Protein AF-A0A9Y6J8B6-F1 (afdb_monomer_lite)

pLDDT: mean 70.25, std 20.92, range [32.38, 97.44]

Structure (mmCIF, N/CA/C/O backbone):
data_AF-A0A9Y6J8B6-F1
#
_entry.id   AF-A0A9Y6J8B6-F1
#
loop_
_atom_site.group_PDB
_atom_site.id
_atom_site.type_symbol
_atom_site.label_atom_id
_atom_site.label_alt_id
_atom_site.label_comp_id
_atom_site.label_asym_id
_atom_site.label_entity_id
_atom_site.label_seq_id
_atom_site.pdbx_PDB_ins_code
_atom_site.Cartn_x
_atom_site.Cartn_y
_atom_site.Cartn_z
_atom_site.occupancy
_atom_site.B_iso_or_equiv
_atom_site.auth_seq_id
_atom_site.auth_comp_id
_atom_site.auth_asym_id
_atom_site.auth_atom_id
_atom_site.pdbx_PDB_model_num
ATOM 1 N N . MET A 1 1 ? 24.140 11.674 -39.455 1.00 51.28 1 MET A N 1
ATOM 2 C CA . MET A 1 1 ? 23.309 12.150 -38.321 1.00 51.28 1 MET A CA 1
ATOM 3 C C . MET A 1 1 ? 22.636 11.010 -37.555 1.00 51.28 1 MET A C 1
ATOM 5 O O . MET A 1 1 ? 22.891 10.907 -36.369 1.00 51.28 1 MET A O 1
ATOM 9 N N . LYS A 1 2 ? 21.883 10.095 -38.191 1.00 48.62 2 LYS A N 1
ATOM 10 C CA . LYS A 1 2 ? 21.239 8.950 -37.499 1.00 48.62 2 LYS A CA 1
ATOM 11 C C . LYS A 1 2 ?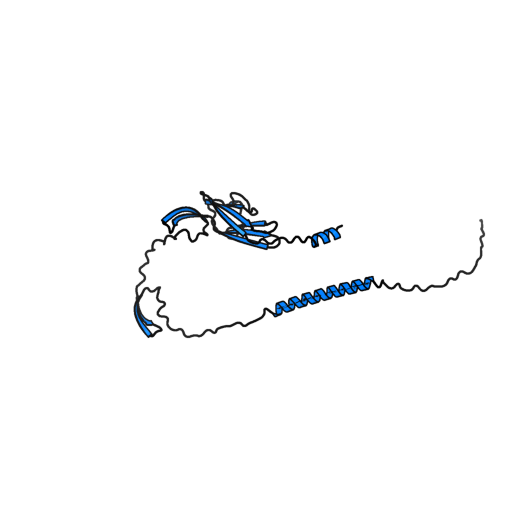 22.210 8.002 -36.771 1.00 48.62 2 LYS A C 1
ATOM 13 O O . LYS A 1 2 ? 21.938 7.614 -35.646 1.00 48.62 2 LYS A O 1
ATOM 18 N N . ALA A 1 3 ? 23.363 7.693 -37.370 1.00 50.72 3 ALA A N 1
ATOM 19 C CA . ALA A 1 3 ? 24.389 6.859 -36.730 1.00 50.72 3 ALA A CA 1
ATOM 20 C C . ALA A 1 3 ? 25.106 7.568 -35.565 1.00 50.72 3 ALA A C 1
ATOM 22 O O . ALA A 1 3 ? 25.470 6.920 -34.596 1.00 50.72 3 ALA A O 1
ATOM 23 N N . VAL A 1 4 ? 25.260 8.896 -35.636 1.00 53.53 4 VAL A N 1
ATOM 24 C CA . VAL A 1 4 ? 25.868 9.714 -34.568 1.00 53.53 4 VAL A CA 1
ATOM 25 C C . VAL A 1 4 ? 24.897 9.873 -33.398 1.00 53.53 4 VAL A C 1
ATOM 27 O O . VAL A 1 4 ? 25.318 9.791 -32.255 1.00 53.53 4 VAL A O 1
ATOM 30 N N . LEU A 1 5 ? 23.595 10.011 -33.679 1.00 54.88 5 LEU A N 1
ATOM 31 C CA . LEU A 1 5 ? 22.535 9.994 -32.670 1.00 54.88 5 LEU A CA 1
ATOM 32 C C . LEU A 1 5 ? 22.413 8.606 -32.016 1.00 54.88 5 LEU A C 1
ATOM 34 O O . LEU A 1 5 ? 22.306 8.518 -30.803 1.00 54.88 5 LEU A O 1
ATOM 38 N N . GLY A 1 6 ? 22.519 7.527 -32.801 1.00 53.88 6 GLY A N 1
ATOM 39 C CA . GLY A 1 6 ? 22.561 6.152 -32.290 1.00 53.88 6 GLY A CA 1
ATOM 40 C C . GLY A 1 6 ? 23.794 5.862 -31.426 1.00 53.88 6 GLY A C 1
ATOM 41 O O . GLY A 1 6 ? 23.657 5.260 -30.367 1.00 53.88 6 GLY A O 1
ATOM 42 N N . LEU A 1 7 ? 24.982 6.344 -31.817 1.00 52.88 7 LEU A N 1
ATOM 43 C CA . LEU A 1 7 ? 26.195 6.246 -30.994 1.00 52.88 7 LEU A CA 1
ATOM 44 C C . LEU A 1 7 ? 26.105 7.113 -29.730 1.00 52.88 7 LEU A C 1
ATOM 46 O O . LEU A 1 7 ? 26.557 6.680 -28.679 1.00 52.88 7 LEU A O 1
ATOM 50 N N . MET A 1 8 ? 25.502 8.305 -29.812 1.00 54.16 8 MET A N 1
ATOM 51 C CA . MET A 1 8 ? 25.259 9.165 -28.647 1.00 54.16 8 MET A CA 1
ATOM 52 C C . MET A 1 8 ? 24.278 8.531 -27.660 1.00 54.16 8 MET A C 1
ATOM 54 O O . MET A 1 8 ? 24.513 8.615 -26.468 1.00 54.16 8 MET A O 1
ATOM 58 N N . VAL A 1 9 ? 23.231 7.838 -28.117 1.00 57.69 9 VAL A N 1
ATOM 59 C CA . VAL A 1 9 ? 22.300 7.112 -27.228 1.00 57.69 9 VAL A CA 1
ATOM 60 C C . VAL A 1 9 ? 22.973 5.909 -26.551 1.00 57.69 9 VAL A C 1
ATOM 62 O O . VAL A 1 9 ? 22.670 5.606 -25.403 1.00 57.69 9 VAL A O 1
ATOM 65 N N . ILE A 1 10 ? 23.918 5.245 -27.226 1.00 56.75 10 ILE A N 1
ATOM 66 C CA . ILE A 1 10 ? 24.695 4.131 -26.652 1.00 56.75 10 ILE A CA 1
ATOM 67 C C . ILE A 1 10 ? 25.788 4.638 -25.688 1.00 56.75 10 ILE A C 1
ATOM 69 O O . ILE A 1 10 ? 26.091 3.965 -24.707 1.00 56.75 10 ILE A O 1
ATOM 73 N N . LEU A 1 11 ? 26.358 5.825 -25.931 1.00 56.62 11 LEU A N 1
ATOM 74 C CA . LEU A 1 11 ? 27.328 6.479 -25.038 1.00 56.62 11 LEU A CA 1
ATOM 75 C C . LEU A 1 11 ? 26.662 7.178 -23.839 1.00 56.62 11 LEU A C 1
ATOM 77 O O . LEU A 1 11 ? 27.265 7.260 -22.774 1.00 56.62 11 LEU A O 1
ATOM 81 N N . LEU A 1 12 ? 25.418 7.640 -23.989 1.00 57.88 12 LEU A N 1
ATOM 82 C CA . LEU A 1 12 ? 24.576 8.230 -22.941 1.00 57.88 12 LEU A CA 1
ATOM 83 C C . LEU A 1 12 ? 23.609 7.189 -22.370 1.00 57.88 12 LEU A C 1
ATOM 85 O O . LEU A 1 12 ? 22.416 7.468 -22.261 1.00 57.88 12 LEU A O 1
ATOM 89 N N . GLY A 1 13 ? 24.097 5.980 -22.073 1.00 57.66 13 GLY A N 1
ATOM 90 C CA . GLY A 1 13 ? 23.273 4.894 -21.549 1.00 57.66 13 GLY A CA 1
ATOM 91 C C . GLY A 1 13 ? 22.326 5.408 -20.467 1.00 57.66 13 GLY A C 1
ATOM 92 O O . GLY A 1 13 ? 22.764 5.764 -19.376 1.00 57.66 13 GLY A O 1
ATOM 93 N N . VAL A 1 14 ? 21.030 5.482 -20.784 1.00 61.22 14 VAL A N 1
ATOM 94 C CA . VAL A 1 14 ? 19.998 5.854 -19.815 1.00 61.22 14 VAL A CA 1
ATOM 95 C C . VAL A 1 14 ? 19.802 4.631 -18.927 1.00 61.22 14 VAL A C 1
ATOM 97 O O . VAL A 1 14 ? 18.887 3.828 -19.128 1.00 61.22 14 VAL A O 1
ATOM 100 N N . SER A 1 15 ? 20.741 4.429 -18.003 1.00 64.69 15 SER A N 1
ATOM 101 C CA . SER A 1 15 ? 20.628 3.448 -16.937 1.00 64.69 15 SER A CA 1
ATOM 102 C C . SER A 1 15 ? 19.506 3.927 -16.033 1.00 64.69 15 SER A C 1
ATOM 104 O O . SER A 1 15 ? 19.732 4.749 -15.150 1.00 64.69 15 SER A O 1
ATOM 106 N N . HIS A 1 16 ? 18.288 3.467 -16.307 1.00 72.19 16 HIS A N 1
ATOM 107 C CA . HIS A 1 16 ? 17.174 3.731 -15.415 1.00 72.19 16 HIS A CA 1
ATOM 108 C C . HIS A 1 16 ? 17.518 3.124 -14.057 1.00 72.19 16 HIS A C 1
ATOM 110 O O . HIS A 1 16 ? 17.823 1.930 -13.970 1.00 72.19 16 HIS A O 1
ATOM 116 N N . ALA A 1 17 ? 17.507 3.940 -13.009 1.00 81.62 17 ALA A N 1
ATOM 117 C CA . ALA A 1 17 ? 17.713 3.440 -11.663 1.00 81.62 17 ALA A CA 1
ATOM 118 C C . ALA A 1 17 ? 16.540 2.511 -11.287 1.00 81.62 17 ALA A C 1
ATOM 120 O O . ALA A 1 17 ? 15.376 2.854 -11.551 1.00 81.62 17 ALA A O 1
ATOM 121 N N . PRO A 1 18 ? 16.810 1.331 -10.696 1.00 86.56 18 PRO A N 1
ATOM 122 C CA . PRO A 1 18 ? 15.753 0.488 -10.159 1.00 86.56 18 PRO A CA 1
ATOM 123 C C . PRO A 1 18 ? 15.037 1.214 -9.015 1.00 86.56 18 PRO A C 1
ATOM 125 O O . PRO A 1 18 ? 15.639 1.991 -8.275 1.00 86.56 18 PRO A O 1
ATOM 128 N N . VAL A 1 19 ? 13.751 0.919 -8.853 1.00 88.00 19 VAL A N 1
ATOM 129 C CA . VAL A 1 19 ? 13.005 1.208 -7.625 1.00 88.00 19 VAL A CA 1
ATOM 130 C C . VAL A 1 19 ? 13.659 0.408 -6.499 1.00 88.00 19 VAL A C 1
ATOM 132 O O . VAL A 1 19 ? 13.694 -0.821 -6.573 1.00 88.00 19 VAL A O 1
ATOM 135 N N . SER A 1 20 ? 14.233 1.096 -5.513 1.00 83.81 20 SER A N 1
ATOM 136 C CA . SER A 1 20 ? 15.012 0.481 -4.430 1.00 83.81 20 SER A CA 1
ATOM 137 C C . SER A 1 20 ? 14.133 -0.155 -3.355 1.00 83.81 20 SER A C 1
ATOM 139 O O . SER A 1 20 ? 14.437 -1.237 -2.862 1.00 83.81 20 SER A O 1
ATOM 141 N N . SER A 1 21 ? 13.066 0.545 -2.984 1.00 88.94 21 SER A N 1
ATOM 142 C CA . SER A 1 21 ? 12.261 0.295 -1.790 1.00 88.94 21 SER A CA 1
ATOM 143 C C . SER A 1 21 ? 10.991 1.132 -1.872 1.00 88.94 21 SER A C 1
ATOM 145 O O . SER A 1 21 ? 10.967 2.210 -2.479 1.00 88.94 21 SER A O 1
ATOM 147 N N . VAL A 1 22 ? 9.935 0.619 -1.251 1.00 94.12 22 VAL A N 1
ATOM 148 C CA . VAL A 1 22 ? 8.632 1.270 -1.176 1.00 94.12 22 VAL A CA 1
ATOM 149 C C . VAL A 1 22 ? 8.276 1.435 0.298 1.00 94.12 22 VAL A C 1
ATOM 151 O O . VAL A 1 22 ? 8.650 0.613 1.127 1.00 94.12 22 VAL A O 1
ATOM 154 N N . LEU A 1 23 ? 7.594 2.524 0.637 1.00 93.69 23 LEU A N 1
ATOM 155 C CA . LEU A 1 23 ? 7.107 2.786 1.985 1.00 93.69 23 LEU A CA 1
ATOM 156 C C . LEU A 1 23 ? 5.649 3.230 1.928 1.00 93.69 23 LEU A C 1
ATOM 158 O O . LEU A 1 23 ? 5.308 4.188 1.231 1.00 93.69 23 LEU A O 1
ATOM 162 N N . LEU A 1 24 ? 4.802 2.566 2.712 1.00 94.44 24 LEU A N 1
ATOM 163 C CA . LEU A 1 24 ? 3.426 2.986 2.936 1.00 94.44 24 LEU A CA 1
ATOM 164 C C . LEU A 1 24 ? 3.340 3.887 4.168 1.00 94.44 24 LEU A C 1
ATOM 166 O O . LEU A 1 24 ? 3.674 3.491 5.282 1.00 94.44 24 LEU A O 1
ATOM 170 N N . VAL A 1 25 ? 2.862 5.110 3.956 1.00 94.44 25 VAL A N 1
ATOM 171 C CA . VAL A 1 25 ? 2.551 6.066 5.019 1.00 94.44 25 VAL A CA 1
ATOM 172 C C . VAL A 1 25 ? 1.043 6.251 5.059 1.00 94.44 25 VAL A C 1
ATOM 174 O O . VAL A 1 25 ? 0.455 6.812 4.131 1.00 94.44 25 VAL A O 1
ATOM 177 N N . SER A 1 26 ? 0.417 5.769 6.128 1.00 93.06 26 SER A N 1
ATOM 178 C CA . SER A 1 26 ? -1.035 5.768 6.294 1.00 93.06 26 SER A CA 1
ATOM 179 C C . SER A 1 26 ? -1.499 6.625 7.464 1.00 93.06 26 SER A C 1
ATOM 181 O O . SER A 1 26 ? -0.892 6.603 8.533 1.00 93.06 26 SER A O 1
ATOM 183 N N . GLU A 1 27 ? -2.650 7.255 7.297 1.00 93.12 27 GLU A N 1
ATOM 184 C CA . GLU A 1 27 ? -3.368 8.005 8.316 1.00 93.12 27 GLU A CA 1
ATOM 185 C C . GLU A 1 27 ? -4.850 7.614 8.269 1.00 93.12 27 GLU A C 1
ATOM 187 O O . GLU A 1 27 ? -5.479 7.633 7.207 1.00 93.12 27 GLU A O 1
ATOM 192 N N . CYS A 1 28 ? -5.407 7.241 9.420 1.00 92.38 28 CYS A N 1
ATOM 193 C CA . CYS A 1 28 ? -6.826 6.935 9.554 1.00 92.38 28 CYS A CA 1
ATOM 194 C C . CYS A 1 28 ? -7.594 8.187 9.981 1.00 92.38 28 CYS A C 1
ATOM 196 O O . CYS A 1 28 ? -7.268 8.799 10.997 1.00 92.38 28 CYS A O 1
ATOM 198 N N . LEU A 1 29 ? -8.620 8.557 9.217 1.00 93.25 29 LEU A N 1
ATOM 199 C CA . LEU A 1 29 ? -9.460 9.717 9.503 1.00 93.25 29 LEU A CA 1
ATOM 200 C C . LEU A 1 29 ? -10.596 9.353 10.468 1.00 93.25 29 LEU A C 1
ATOM 202 O O . LEU A 1 29 ? -10.941 8.187 10.659 1.00 93.25 29 LEU A O 1
ATOM 206 N N . SER A 1 30 ? -11.196 10.366 11.094 1.00 87.81 30 SER A N 1
ATOM 207 C CA . SER A 1 30 ? -12.201 10.176 12.148 1.00 87.81 30 SER A CA 1
ATOM 208 C C . SER A 1 30 ? -13.499 9.512 11.674 1.00 87.81 30 SER A C 1
ATOM 210 O O . SER A 1 30 ? -14.178 8.890 12.491 1.00 87.81 30 SER A O 1
ATOM 212 N N . GLN A 1 31 ? -13.835 9.587 10.381 1.00 88.31 31 GLN A N 1
ATOM 213 C CA . GLN A 1 31 ? -15.033 8.950 9.815 1.00 88.31 31 GLN A CA 1
ATOM 214 C C . GLN A 1 31 ? -14.732 7.579 9.178 1.00 88.31 31 GLN A C 1
ATOM 216 O O . GLN A 1 31 ? -15.626 6.930 8.637 1.00 88.31 31 GLN A O 1
ATOM 221 N N . GLY A 1 32 ? -13.499 7.082 9.322 1.00 88.00 32 GLY A N 1
ATOM 222 C CA . GLY A 1 32 ? -13.092 5.749 8.880 1.00 88.00 32 GLY A CA 1
ATOM 223 C C . GLY A 1 32 ? -12.549 5.678 7.463 1.00 88.00 32 GLY A C 1
ATOM 224 O O . GLY A 1 32 ? -12.276 4.584 6.973 1.00 88.00 32 GLY A O 1
ATOM 225 N N . GLU A 1 33 ? -12.361 6.818 6.805 1.00 94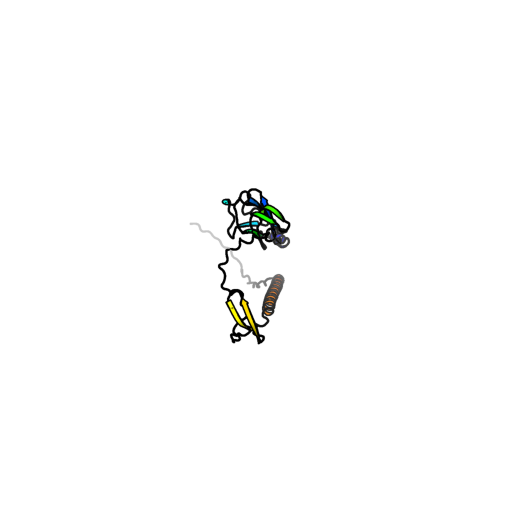.69 33 GLU A N 1
ATOM 226 C CA . GLU A 1 33 ? -11.517 6.905 5.625 1.00 94.69 33 GLU A CA 1
ATOM 227 C C . GLU A 1 33 ? -10.055 6.638 5.974 1.00 94.69 33 GLU A C 1
ATOM 229 O O . GLU A 1 33 ? -9.584 6.883 7.089 1.00 94.69 33 GLU A O 1
ATOM 234 N N . MET A 1 34 ? -9.303 6.208 4.969 1.00 94.69 34 MET A N 1
ATOM 235 C CA . MET A 1 34 ? -7.868 6.004 5.093 1.00 94.69 34 MET A CA 1
ATOM 236 C C . MET A 1 34 ? -7.149 6.816 4.031 1.00 94.69 34 MET A C 1
ATOM 238 O O . MET A 1 34 ? -7.316 6.574 2.835 1.00 94.69 34 MET A O 1
ATOM 242 N N . ARG A 1 35 ? -6.321 7.762 4.467 1.00 95.88 35 ARG A N 1
ATOM 243 C CA . ARG A 1 35 ? -5.385 8.464 3.597 1.00 95.88 35 ARG A CA 1
ATOM 244 C C . ARG A 1 35 ? -4.077 7.692 3.591 1.00 95.88 35 ARG A C 1
ATOM 246 O O . ARG A 1 35 ? -3.492 7.453 4.641 1.00 95.88 35 ARG A O 1
ATOM 253 N N . VAL A 1 36 ? -3.601 7.312 2.415 1.00 96.00 36 VAL A N 1
ATOM 254 C CA . VAL A 1 36 ? -2.380 6.514 2.288 1.00 96.00 36 VAL A CA 1
ATOM 255 C C . VAL A 1 36 ? -1.534 7.021 1.134 1.00 96.00 36 VAL A C 1
ATOM 257 O O . VAL A 1 36 ? -2.036 7.373 0.066 1.00 96.00 36 VAL A O 1
ATOM 260 N N . SER A 1 37 ? -0.236 7.125 1.390 1.00 96.12 37 SER A N 1
ATOM 261 C CA . SER A 1 37 ? 0.772 7.547 0.426 1.00 96.12 37 SER A CA 1
ATOM 262 C C . SER A 1 37 ? 1.808 6.447 0.273 1.00 96.12 37 SER A C 1
ATOM 264 O O . SER A 1 37 ? 2.328 5.934 1.259 1.00 96.12 37 SER A O 1
ATOM 266 N N . CYS A 1 38 ? 2.099 6.109 -0.972 1.00 95.75 38 CYS A N 1
ATOM 267 C CA . CYS A 1 38 ? 3.127 5.173 -1.372 1.00 95.75 38 CYS A CA 1
ATOM 268 C C . CYS A 1 38 ? 4.350 5.963 -1.831 1.00 95.75 38 CYS A C 1
ATOM 270 O O . CYS A 1 38 ? 4.316 6.675 -2.840 1.00 95.75 38 CYS A O 1
ATOM 272 N N . LEU A 1 39 ? 5.413 5.895 -1.041 1.00 93.75 39 LEU A N 1
ATOM 273 C CA . LEU A 1 39 ? 6.664 6.593 -1.289 1.00 93.75 39 LEU A CA 1
ATOM 274 C C . LEU A 1 39 ? 7.674 5.619 -1.887 1.00 93.75 39 LEU A C 1
ATOM 276 O O . LEU A 1 39 ? 7.756 4.470 -1.469 1.00 93.75 39 LEU A O 1
ATOM 280 N N . SER A 1 40 ? 8.440 6.102 -2.861 1.00 92.69 40 SER A N 1
ATOM 281 C CA . SER A 1 40 ? 9.563 5.384 -3.462 1.00 92.69 40 SER A CA 1
ATOM 282 C C . SER A 1 40 ? 10.838 6.111 -3.057 1.00 92.69 40 SER A C 1
ATOM 284 O O . SER A 1 40 ? 10.932 7.314 -3.307 1.00 92.69 40 SER A O 1
ATOM 286 N N . GLU A 1 41 ? 11.804 5.433 -2.430 1.00 87.88 41 GLU A N 1
ATOM 287 C CA . GLU A 1 41 ? 13.063 6.089 -2.016 1.00 87.88 41 GLU A CA 1
ATOM 288 C C . GLU A 1 41 ? 13.970 6.422 -3.213 1.00 87.88 41 GLU A C 1
ATOM 290 O O . GLU A 1 41 ? 14.801 7.326 -3.140 1.00 87.88 41 GLU A O 1
ATOM 295 N N . GLY A 1 42 ? 13.785 5.727 -4.338 1.00 85.06 42 GLY A N 1
ATOM 296 C CA . GLY A 1 42 ? 14.526 5.953 -5.572 1.00 85.06 42 GLY A CA 1
ATOM 297 C C . GLY A 1 42 ? 13.843 5.344 -6.793 1.00 85.06 42 GLY A C 1
ATOM 298 O O . GLY A 1 42 ? 12.750 4.784 -6.700 1.00 85.06 42 GLY A O 1
ATOM 299 N N . GLY A 1 43 ? 14.509 5.450 -7.940 1.00 84.44 43 GLY A N 1
ATOM 300 C CA . GLY A 1 43 ? 14.044 4.917 -9.219 1.00 84.44 43 GLY A CA 1
ATOM 301 C C . GLY A 1 43 ? 13.540 5.996 -10.178 1.00 84.44 43 GLY A C 1
ATOM 302 O O . GLY A 1 43 ? 12.953 6.998 -9.774 1.00 84.44 43 GLY A O 1
ATOM 303 N N . ASP A 1 44 ? 13.778 5.781 -11.470 1.00 87.56 44 ASP A N 1
ATOM 304 C CA . ASP A 1 44 ? 13.395 6.736 -12.513 1.00 87.56 44 ASP A CA 1
ATOM 305 C C . ASP A 1 44 ? 11.966 6.491 -13.004 1.00 87.56 44 ASP A C 1
ATOM 307 O O . ASP A 1 44 ? 11.634 5.382 -13.393 1.00 87.56 44 ASP A O 1
ATOM 311 N N . SER A 1 45 ? 11.125 7.525 -13.075 1.00 89.19 45 SER A N 1
ATOM 312 C CA . SER A 1 45 ? 9.752 7.427 -13.619 1.00 89.19 45 SER A CA 1
ATOM 313 C C . SER A 1 45 ? 8.903 6.269 -13.041 1.00 89.19 45 SER A C 1
ATOM 315 O O . SER A 1 45 ? 8.384 5.450 -13.808 1.00 89.19 45 SER A O 1
ATOM 317 N N . PRO A 1 46 ? 8.741 6.177 -11.706 1.00 92.31 46 PRO A N 1
ATOM 318 C CA . PRO A 1 46 ? 7.952 5.118 -11.086 1.00 92.31 46 PRO A CA 1
ATOM 319 C C . PRO A 1 46 ? 6.479 5.182 -11.511 1.00 92.31 46 PRO A C 1
ATOM 321 O O . PRO A 1 46 ? 5.863 6.249 -11.559 1.00 92.31 46 PRO A O 1
ATOM 324 N N . GLN A 1 47 ? 5.907 4.016 -11.795 1.00 94.94 47 GLN A N 1
ATOM 325 C CA . GLN A 1 47 ? 4.481 3.820 -12.028 1.00 94.94 47 GLN A CA 1
ATOM 326 C C . GLN A 1 47 ? 3.874 3.134 -10.812 1.00 94.94 47 GLN A C 1
ATOM 328 O O . GLN A 1 47 ? 4.421 2.146 -10.327 1.00 94.94 47 GLN A O 1
ATOM 333 N N . TYR A 1 48 ? 2.739 3.647 -10.350 1.00 95.62 48 TYR A N 1
ATOM 334 C CA . TYR A 1 48 ? 2.050 3.137 -9.171 1.00 95.62 48 TYR A CA 1
ATOM 335 C C . TYR A 1 48 ? 0.850 2.288 -9.581 1.00 95.62 48 TYR A C 1
ATOM 337 O O . TYR A 1 48 ? 0.185 2.572 -10.582 1.00 95.62 48 TYR A O 1
ATOM 345 N N . SER A 1 49 ? 0.571 1.262 -8.789 1.00 96.00 49 SER A N 1
ATOM 346 C CA . SER A 1 49 ? -0.669 0.497 -8.836 1.00 96.00 49 SER A CA 1
ATOM 347 C C . SER A 1 49 ? -1.100 0.078 -7.439 1.00 96.00 49 SER A C 1
ATOM 349 O O . SER A 1 49 ? -0.264 -0.210 -6.589 1.00 96.00 49 SER A O 1
ATOM 351 N N . TRP A 1 50 ? -2.404 0.005 -7.226 1.00 97.44 50 TRP A N 1
ATOM 352 C CA . TRP A 1 50 ? -3.041 -0.348 -5.968 1.00 97.44 50 TRP A CA 1
ATOM 353 C C . TRP A 1 50 ? -3.912 -1.593 -6.117 1.00 97.44 50 TRP A C 1
ATOM 355 O O . TRP A 1 50 ? -4.671 -1.754 -7.082 1.00 97.44 50 TRP A O 1
ATOM 365 N N . ALA A 1 51 ? -3.847 -2.454 -5.108 1.00 96.69 51 ALA A N 1
ATOM 366 C CA . ALA A 1 51 ? -4.720 -3.606 -4.976 1.00 96.69 51 ALA A CA 1
ATOM 367 C C . ALA A 1 51 ? -5.284 -3.701 -3.556 1.00 96.69 51 ALA A C 1
ATOM 369 O O . ALA A 1 51 ? -4.592 -3.398 -2.590 1.00 96.69 51 ALA A O 1
ATOM 370 N N . LEU A 1 52 ? -6.535 -4.137 -3.431 1.00 96.06 52 LEU A N 1
ATOM 371 C CA . LEU A 1 52 ? -7.163 -4.499 -2.165 1.00 96.06 52 LEU A CA 1
ATOM 372 C C . LEU A 1 52 ? -7.473 -5.993 -2.201 1.00 96.06 52 LEU A C 1
ATOM 374 O O . LEU A 1 52 ? -8.149 -6.446 -3.118 1.00 96.06 52 LEU A O 1
ATOM 378 N N . ASP A 1 53 ? -6.960 -6.763 -1.245 1.00 95.00 53 ASP A N 1
ATOM 379 C CA . ASP A 1 53 ? -7.155 -8.220 -1.157 1.00 95.00 53 ASP A CA 1
ATOM 380 C C . ASP A 1 53 ? -6.827 -8.962 -2.469 1.00 95.00 53 ASP A C 1
ATOM 382 O O . ASP A 1 53 ? -7.530 -9.874 -2.903 1.00 95.00 53 ASP A O 1
ATOM 386 N N . GLY A 1 54 ? -5.756 -8.530 -3.141 1.00 94.38 54 GLY A N 1
ATOM 387 C CA . GLY A 1 54 ? -5.271 -9.133 -4.386 1.00 94.38 54 GLY A CA 1
ATOM 388 C C . GLY A 1 54 ? -6.041 -8.737 -5.651 1.00 94.38 54 GLY A C 1
ATOM 389 O O . GLY A 1 54 ? -5.632 -9.126 -6.744 1.00 94.38 54 GLY A O 1
ATOM 390 N N . ARG A 1 55 ? -7.109 -7.934 -5.549 1.00 95.50 55 ARG A N 1
ATOM 391 C CA . ARG A 1 55 ? -7.792 -7.351 -6.716 1.00 95.50 55 ARG A CA 1
ATOM 392 C C . ARG A 1 55 ? -7.423 -5.891 -6.906 1.00 95.50 55 ARG A C 1
ATOM 394 O O . ARG A 1 55 ? -7.183 -5.169 -5.947 1.00 95.50 55 ARG A O 1
ATOM 401 N N . THR A 1 56 ? -7.429 -5.436 -8.152 1.00 95.69 56 THR A N 1
ATOM 402 C CA . THR A 1 56 ? -7.194 -4.028 -8.473 1.00 95.69 56 THR A CA 1
ATOM 403 C C . THR A 1 56 ? -8.221 -3.130 -7.789 1.00 95.69 56 THR A C 1
ATOM 405 O O . THR A 1 56 ? -9.415 -3.440 -7.765 1.00 95.69 56 THR A O 1
ATOM 408 N N . LEU A 1 57 ? -7.741 -2.018 -7.239 1.00 95.44 57 LEU A N 1
ATOM 409 C CA . LEU A 1 57 ? -8.584 -1.037 -6.574 1.00 95.44 57 LEU A CA 1
ATOM 410 C C . LEU A 1 57 ? -9.519 -0.341 -7.577 1.00 95.44 57 LEU A C 1
ATOM 412 O O . LEU A 1 57 ? -9.103 -0.008 -8.690 1.00 95.44 57 LEU A O 1
ATOM 416 N N . THR A 1 58 ? -10.770 -0.106 -7.186 1.00 94.06 58 THR A N 1
ATOM 417 C CA . THR A 1 58 ? -11.798 0.483 -8.058 1.00 94.06 58 THR A CA 1
ATOM 418 C C . THR A 1 58 ? -12.240 1.868 -7.589 1.00 94.06 58 THR A C 1
ATOM 420 O O . THR A 1 58 ? -12.183 2.189 -6.402 1.00 94.06 58 THR A O 1
ATOM 423 N N . ASP A 1 59 ? -12.767 2.683 -8.508 1.00 92.69 59 ASP A N 1
ATOM 424 C CA . ASP A 1 59 ? -13.284 4.028 -8.194 1.00 92.69 59 ASP A CA 1
ATOM 425 C C . ASP A 1 59 ? -14.447 3.998 -7.182 1.00 92.69 59 ASP A C 1
ATOM 427 O O . ASP A 1 59 ? -14.712 4.971 -6.475 1.00 92.69 59 ASP A O 1
ATOM 431 N N . ALA A 1 60 ? -15.134 2.857 -7.061 1.00 92.62 60 ALA A N 1
ATOM 432 C CA . ALA A 1 60 ? -16.178 2.657 -6.064 1.00 92.62 60 ALA A CA 1
ATOM 433 C C . ALA A 1 60 ? -15.639 2.714 -4.625 1.00 92.62 60 ALA A C 1
ATOM 435 O O . ALA A 1 60 ? -16.399 3.064 -3.726 1.00 92.62 60 ALA A O 1
ATOM 436 N N . GLU A 1 61 ? -14.355 2.435 -4.413 1.00 94.44 61 GLU A N 1
ATOM 437 C CA . GLU A 1 61 ? -13.696 2.350 -3.102 1.00 94.44 61 GLU A CA 1
ATOM 438 C C . GLU A 1 61 ? -12.877 3.599 -2.776 1.00 94.44 61 GLU A C 1
ATOM 440 O O . GLU A 1 61 ? -12.470 3.802 -1.634 1.00 94.44 61 GLU A O 1
ATOM 445 N N . LEU A 1 62 ? -12.652 4.451 -3.776 1.00 96.12 62 LEU A N 1
ATOM 446 C CA . LEU A 1 62 ? -11.865 5.669 -3.672 1.00 96.12 62 LEU A CA 1
ATOM 447 C C . LEU A 1 62 ? -12.753 6.880 -3.398 1.00 96.12 62 LEU A C 1
ATOM 449 O O . LEU A 1 62 ? -13.746 7.119 -4.083 1.00 96.12 62 LEU A O 1
ATOM 453 N N . LEU A 1 63 ? -12.363 7.680 -2.411 1.00 95.06 63 LEU A N 1
ATOM 454 C CA . LEU A 1 63 ? -12.847 9.053 -2.255 1.00 95.06 63 LEU A CA 1
ATOM 455 C C . LEU A 1 63 ? -12.044 10.034 -3.098 1.00 95.06 63 LEU A C 1
ATOM 457 O O . LEU A 1 63 ? -12.591 11.022 -3.578 1.00 95.06 63 LEU A O 1
ATOM 461 N N . SER A 1 64 ? -10.741 9.791 -3.237 1.00 94.69 64 SER A N 1
ATOM 462 C CA . SER A 1 64 ? -9.828 10.655 -3.980 1.00 94.69 64 SER A CA 1
ATOM 463 C C . SER A 1 64 ? -8.602 9.881 -4.457 1.00 94.69 64 SER A C 1
ATOM 465 O O . SER A 1 64 ? -8.220 8.870 -3.863 1.00 94.69 64 SER A O 1
ATOM 467 N N . GLY A 1 65 ? -7.965 10.393 -5.510 1.00 92.81 65 GLY A N 1
ATOM 468 C CA . GLY A 1 65 ? -6.882 9.722 -6.221 1.00 92.81 65 GLY A CA 1
ATOM 469 C C . GLY A 1 65 ? -7.402 8.717 -7.246 1.00 92.81 65 GLY A C 1
ATOM 470 O O . GLY A 1 65 ? -8.587 8.678 -7.568 1.00 92.81 65 GLY A O 1
ATOM 471 N N . ASN A 1 66 ? -6.490 7.925 -7.798 1.00 93.00 66 ASN A N 1
ATOM 472 C CA . ASN A 1 66 ? -6.808 6.816 -8.689 1.00 93.00 66 ASN A CA 1
ATOM 473 C C . ASN A 1 66 ? -5.739 5.727 -8.561 1.00 93.00 66 ASN A C 1
ATOM 475 O O . ASN A 1 66 ? -4.716 5.910 -7.902 1.00 93.00 66 ASN A O 1
ATOM 479 N N . ASN A 1 67 ? -5.953 4.611 -9.255 1.00 89.88 67 ASN A N 1
ATOM 480 C CA . ASN A 1 67 ? -5.064 3.456 -9.218 1.00 89.88 67 ASN A CA 1
ATOM 481 C C . ASN A 1 67 ? -3.618 3.738 -9.696 1.00 89.88 67 ASN A C 1
ATOM 483 O O . ASN A 1 67 ? -2.745 2.921 -9.475 1.00 89.88 67 ASN A O 1
ATOM 487 N N . LYS A 1 68 ? -3.334 4.868 -10.348 1.00 92.50 68 LYS A N 1
ATOM 488 C CA . LYS A 1 68 ? -1.989 5.240 -10.829 1.00 92.50 68 LYS A CA 1
ATOM 489 C C . LYS A 1 68 ? -1.339 6.358 -10.014 1.00 92.50 68 LYS A C 1
ATOM 491 O O . LYS A 1 68 ? -0.202 6.736 -10.292 1.00 92.50 68 LYS A O 1
ATOM 496 N N . SER A 1 69 ? -2.059 6.921 -9.048 1.00 93.44 69 SER A N 1
ATOM 497 C CA . SER A 1 69 ? -1.551 7.967 -8.163 1.00 93.44 69 SER A CA 1
ATOM 498 C C . SER A 1 69 ? -0.689 7.361 -7.060 1.00 93.44 69 SER A C 1
ATOM 500 O O . SER A 1 69 ? -0.973 6.272 -6.575 1.00 93.44 69 SER A O 1
ATOM 502 N N . ASN A 1 70 ? 0.332 8.084 -6.605 1.00 94.88 70 ASN A N 1
ATOM 503 C CA . ASN A 1 70 ? 1.137 7.669 -5.455 1.00 94.88 70 ASN A CA 1
ATOM 504 C C . ASN A 1 70 ? 0.404 7.876 -4.117 1.00 94.88 70 ASN A C 1
ATOM 506 O O . ASN A 1 70 ? 0.819 7.335 -3.099 1.00 94.88 70 ASN A O 1
ATOM 510 N N . ASN A 1 71 ? -0.673 8.661 -4.094 1.00 96.56 71 ASN A N 1
ATOM 511 C CA . ASN A 1 71 ? -1.512 8.883 -2.925 1.00 96.56 71 ASN A CA 1
ATOM 512 C C . ASN A 1 71 ? -2.988 8.641 -3.255 1.00 96.56 71 ASN A C 1
ATOM 514 O O . ASN A 1 71 ? -3.484 9.075 -4.297 1.00 96.56 71 ASN A O 1
ATOM 518 N N . ILE A 1 72 ? -3.694 7.988 -2.338 1.00 97.44 72 ILE A N 1
ATOM 519 C CA . ILE A 1 72 ? -5.128 7.716 -2.454 1.00 97.44 72 ILE A CA 1
ATOM 520 C C . ILE A 1 72 ? -5.833 7.975 -1.122 1.00 97.44 72 ILE A C 1
ATOM 522 O O . ILE A 1 72 ? -5.213 7.998 -0.053 1.00 97.44 72 ILE A O 1
ATOM 526 N N . ILE A 1 73 ? -7.145 8.179 -1.196 1.00 96.44 73 ILE A N 1
ATOM 527 C CA . ILE A 1 73 ? -8.024 8.205 -0.028 1.00 96.44 73 ILE A CA 1
ATOM 528 C C . ILE A 1 73 ? -9.088 7.131 -0.229 1.00 96.44 73 ILE A C 1
ATOM 530 O O . ILE A 1 73 ? -9.894 7.230 -1.155 1.00 96.44 73 ILE A O 1
ATOM 534 N N . LEU A 1 74 ? -9.082 6.113 0.629 1.00 95.94 74 LEU A N 1
ATOM 535 C CA . LEU A 1 74 ? -10.103 5.069 0.652 1.00 95.94 74 LEU A CA 1
ATOM 536 C C . LEU A 1 74 ? -11.363 5.572 1.354 1.00 95.94 74 LEU A C 1
ATOM 538 O O . LEU A 1 74 ? -11.281 6.306 2.341 1.00 95.94 74 LEU A O 1
ATOM 542 N N . LYS A 1 75 ? -12.526 5.140 0.864 1.00 95.31 75 LYS A N 1
ATOM 543 C CA . LYS A 1 75 ? -13.817 5.346 1.525 1.00 95.31 75 LYS A CA 1
ATOM 544 C C . LYS A 1 75 ? -13.851 4.703 2.905 1.00 95.31 75 LYS A C 1
ATOM 546 O O . LYS A 1 75 ? -13.145 3.738 3.195 1.00 95.31 75 LYS A O 1
ATOM 551 N N . GLN A 1 76 ? -14.757 5.218 3.725 1.00 92.44 76 GLN A N 1
ATOM 552 C CA . GLN A 1 76 ? -15.218 4.550 4.934 1.00 92.44 76 GLN A CA 1
ATOM 553 C C . GLN A 1 76 ? -15.708 3.119 4.649 1.00 92.44 76 GLN A C 1
ATOM 555 O O . GLN A 1 76 ? -16.213 2.818 3.566 1.00 92.44 76 GLN A O 1
ATOM 560 N N . HIS A 1 77 ? -15.589 2.250 5.656 1.00 86.81 77 HIS A N 1
ATOM 561 C CA . HIS A 1 77 ? -16.021 0.842 5.628 1.00 86.81 77 HIS A CA 1
ATOM 562 C C . HIS A 1 77 ? -15.286 -0.068 4.627 1.00 86.81 77 HIS A C 1
ATOM 564 O O . HIS A 1 77 ? -15.734 -1.186 4.375 1.00 86.81 77 HIS A O 1
ATOM 570 N N . ILE A 1 78 ? -14.139 0.363 4.097 1.00 91.19 78 ILE A N 1
ATOM 571 C CA . ILE A 1 78 ? -13.268 -0.488 3.284 1.00 91.19 78 ILE A CA 1
ATOM 572 C C . ILE A 1 78 ? -12.314 -1.264 4.202 1.00 91.19 78 ILE A C 1
ATOM 574 O O . ILE A 1 78 ? -11.444 -0.692 4.864 1.00 91.19 78 ILE A O 1
ATOM 578 N N . SER A 1 79 ? -12.478 -2.586 4.248 1.00 90.38 79 SER A N 1
ATOM 579 C CA . SER A 1 79 ? -11.641 -3.492 5.039 1.00 90.38 79 SER A CA 1
ATOM 580 C C . SER A 1 79 ? -10.863 -4.437 4.129 1.00 90.38 79 SER A C 1
ATOM 582 O O . SER A 1 79 ? -11.451 -4.969 3.194 1.00 90.38 79 SER A O 1
ATOM 584 N N . GLY A 1 80 ? -9.571 -4.639 4.395 1.00 92.50 80 GLY A N 1
ATOM 585 C CA . GLY A 1 80 ? -8.750 -5.582 3.632 1.00 92.50 80 GLY A CA 1
ATOM 586 C C . GLY A 1 80 ? -7.244 -5.385 3.806 1.00 92.50 80 GLY A C 1
ATOM 587 O O . GLY A 1 80 ? -6.785 -4.620 4.662 1.00 92.50 80 GLY A O 1
ATOM 588 N N . CYS A 1 81 ? -6.466 -6.105 2.998 1.00 93.69 81 CYS A N 1
ATOM 589 C CA . CYS A 1 81 ? -5.038 -5.886 2.787 1.00 93.69 81 CYS A CA 1
ATOM 590 C C . CYS A 1 81 ? -4.836 -4.975 1.575 1.00 93.69 81 CYS A C 1
ATOM 592 O O . CYS A 1 81 ? -5.118 -5.373 0.444 1.00 93.69 81 CYS A O 1
ATOM 594 N N . LEU A 1 82 ? -4.376 -3.753 1.812 1.00 95.50 82 LEU A N 1
ATOM 595 C CA . LEU A 1 82 ? -4.033 -2.808 0.765 1.00 95.50 82 LEU A CA 1
ATOM 596 C C . LEU A 1 82 ? -2.579 -3.023 0.346 1.00 95.50 82 LEU A C 1
ATOM 598 O O . LEU A 1 82 ? -1.689 -3.015 1.188 1.00 95.50 82 LEU A O 1
ATOM 602 N N . VAL A 1 83 ? -2.340 -3.152 -0.951 1.00 96.44 83 VAL A N 1
ATOM 603 C CA . VAL A 1 83 ? -1.010 -3.308 -1.539 1.00 96.44 83 VAL A CA 1
ATOM 604 C C . VAL A 1 83 ? -0.754 -2.141 -2.481 1.00 96.44 83 VAL A C 1
ATOM 606 O O . VAL A 1 83 ? -1.584 -1.857 -3.347 1.00 96.44 83 VAL A O 1
ATOM 609 N N . CYS A 1 84 ? 0.391 -1.481 -2.326 1.00 96.81 84 CYS A N 1
ATOM 610 C CA . CYS A 1 84 ? 0.942 -0.597 -3.347 1.00 96.81 84 CYS A CA 1
ATOM 611 C C . CYS A 1 84 ? 2.063 -1.324 -4.079 1.00 96.81 84 CYS A C 1
ATOM 613 O O . CYS A 1 84 ? 2.985 -1.817 -3.437 1.00 96.81 84 CYS A O 1
ATOM 615 N N . SER A 1 85 ? 2.027 -1.327 -5.406 1.00 96.19 85 SER A N 1
ATOM 616 C CA . SER A 1 85 ? 3.144 -1.752 -6.248 1.00 96.19 85 SER A CA 1
ATOM 617 C C . SER A 1 85 ? 3.704 -0.552 -6.998 1.00 96.19 85 SER A C 1
ATOM 619 O O . SER A 1 85 ? 2.958 0.244 -7.575 1.00 96.19 85 SER A O 1
ATOM 621 N N . VAL A 1 86 ? 5.025 -0.434 -6.990 1.00 96.31 86 VAL A N 1
ATOM 622 C CA . VAL A 1 86 ? 5.793 0.597 -7.675 1.00 96.31 86 VAL A CA 1
ATOM 623 C C . VAL A 1 86 ? 6.718 -0.086 -8.665 1.00 96.31 86 VAL A C 1
ATOM 625 O O . VAL A 1 86 ? 7.582 -0.884 -8.299 1.00 96.31 86 VAL A O 1
ATOM 628 N N . ARG A 1 87 ? 6.539 0.238 -9.943 1.00 93.75 87 ARG A N 1
ATOM 629 C CA . ARG A 1 87 ? 7.246 -0.416 -11.039 1.00 93.75 87 ARG A CA 1
ATOM 630 C C . ARG A 1 87 ? 7.908 0.590 -11.965 1.00 93.75 87 ARG A C 1
ATOM 632 O O . ARG A 1 87 ? 7.363 1.650 -12.257 1.00 93.75 87 ARG A O 1
ATOM 639 N N . ASN A 1 88 ? 9.056 0.201 -12.500 1.00 91.56 88 ASN A N 1
ATOM 640 C CA . ASN A 1 88 ? 9.687 0.824 -13.655 1.00 91.56 88 ASN A CA 1
ATOM 641 C C . ASN A 1 88 ? 10.079 -0.252 -14.692 1.00 91.56 88 ASN A C 1
ATOM 643 O O . ASN A 1 88 ? 9.826 -1.443 -14.517 1.00 91.56 88 ASN A O 1
ATOM 647 N N . ASN A 1 89 ? 10.737 0.139 -15.782 1.00 88.50 89 ASN A N 1
ATOM 648 C CA . ASN A 1 89 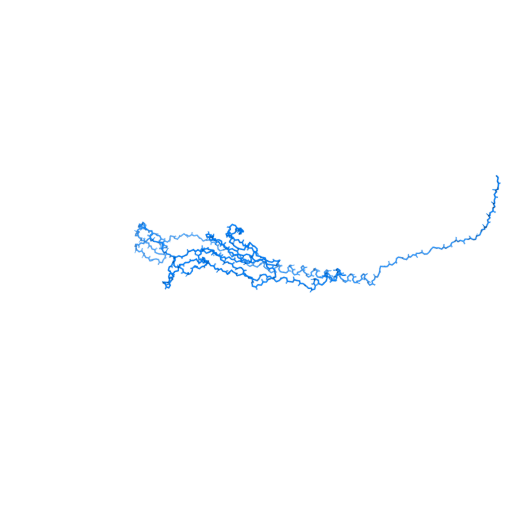? 11.281 -0.768 -16.791 1.00 88.50 89 ASN A CA 1
ATOM 649 C C . ASN A 1 89 ? 12.351 -1.738 -16.242 1.00 88.50 89 ASN A C 1
ATOM 651 O O . ASN A 1 89 ? 12.709 -2.699 -16.917 1.00 88.50 89 ASN A O 1
ATOM 655 N N . VAL A 1 90 ? 12.875 -1.482 -15.040 1.00 88.25 90 VAL A N 1
ATOM 656 C CA . VAL A 1 90 ? 13.983 -2.244 -14.442 1.00 88.25 90 VAL A CA 1
ATOM 657 C C . VAL A 1 90 ? 13.537 -3.131 -13.281 1.00 88.25 90 VAL A C 1
ATOM 659 O O . VAL A 1 90 ? 14.031 -4.247 -13.153 1.00 88.25 90 VAL A O 1
ATOM 662 N N . SER A 1 91 ? 12.617 -2.663 -12.437 1.00 91.62 91 SER A N 1
ATOM 663 C CA . SER A 1 91 ? 12.206 -3.371 -11.222 1.00 91.62 91 SER A CA 1
ATOM 664 C C . SER A 1 91 ? 10.726 -3.171 -10.910 1.00 91.62 91 SER A C 1
ATOM 666 O O . SER A 1 91 ? 10.087 -2.250 -11.424 1.00 91.62 91 SER A O 1
ATOM 668 N N . ASP A 1 92 ? 10.204 -4.054 -10.064 1.00 93.88 92 ASP A N 1
ATOM 669 C CA . ASP A 1 92 ? 8.841 -4.060 -9.539 1.00 93.88 92 ASP A CA 1
ATOM 670 C C . ASP A 1 92 ? 8.939 -4.388 -8.045 1.00 93.88 92 ASP A C 1
ATOM 672 O O . ASP A 1 92 ? 9.549 -5.395 -7.677 1.00 93.88 92 ASP A O 1
ATOM 676 N N . VAL A 1 93 ? 8.450 -3.486 -7.198 1.00 95.50 93 VAL A N 1
ATOM 677 C CA . VAL A 1 93 ? 8.518 -3.595 -5.738 1.00 95.50 93 VAL A CA 1
ATOM 678 C C . VAL A 1 93 ? 7.147 -3.264 -5.179 1.00 95.50 93 VAL A C 1
ATOM 680 O O . VAL A 1 93 ? 6.509 -2.315 -5.627 1.00 95.50 93 VAL A O 1
ATOM 683 N N . SER A 1 94 ? 6.689 -4.014 -4.185 1.00 95.56 94 SER A N 1
ATOM 684 C CA . SER A 1 94 ? 5.392 -3.782 -3.560 1.00 95.56 94 SER A CA 1
ATOM 685 C C . SER A 1 94 ? 5.471 -3.843 -2.049 1.00 95.56 94 SER A C 1
ATOM 687 O O . SER A 1 94 ? 6.219 -4.652 -1.513 1.00 95.56 94 SER A O 1
ATOM 689 N N . GLU A 1 95 ? 4.630 -3.055 -1.393 1.00 95.38 95 GLU A N 1
ATOM 690 C CA . GLU A 1 95 ? 4.425 -3.084 0.052 1.00 95.38 95 GLU A CA 1
ATOM 691 C C . GLU A 1 95 ? 2.946 -3.223 0.372 1.00 95.38 95 GLU A C 1
ATOM 693 O O . GLU A 1 95 ? 2.085 -2.746 -0.375 1.00 95.38 95 GLU A O 1
ATOM 698 N N . GLU A 1 96 ? 2.657 -3.860 1.502 1.00 94.50 96 GLU A N 1
ATOM 699 C CA . GLU A 1 96 ? 1.296 -4.139 1.938 1.00 94.50 96 GLU A CA 1
ATOM 700 C C . GLU A 1 96 ? 1.007 -3.632 3.349 1.00 94.50 96 GLU A C 1
ATOM 702 O O . GLU A 1 96 ? 1.867 -3.585 4.228 1.00 94.50 96 GLU A O 1
ATOM 707 N N . GLN A 1 97 ? -0.243 -3.241 3.577 1.00 92.44 97 GLN A N 1
ATOM 708 C CA . GLN A 1 97 ? -0.718 -2.782 4.867 1.00 92.44 97 GLN A CA 1
ATOM 709 C C . GLN A 1 97 ? -2.210 -3.067 5.028 1.00 92.44 97 GLN A C 1
ATOM 711 O O . GLN A 1 97 ? -3.004 -2.929 4.101 1.00 92.44 97 GLN A O 1
ATOM 716 N N . LYS A 1 98 ? -2.631 -3.421 6.242 1.00 92.06 98 LYS A N 1
ATOM 717 C CA . LYS A 1 98 ? -4.058 -3.531 6.557 1.00 92.06 98 LYS A CA 1
ATOM 718 C C . LYS A 1 98 ? -4.731 -2.162 6.613 1.00 92.06 98 LYS A C 1
ATOM 720 O O . LYS A 1 98 ? -4.150 -1.201 7.119 1.00 92.06 98 LYS A O 1
ATOM 725 N N . THR A 1 99 ? -5.978 -2.099 6.154 1.00 93.00 99 THR A N 1
ATOM 726 C CA . THR A 1 99 ? -6.767 -0.866 6.225 1.00 93.00 99 THR A CA 1
ATOM 727 C C . THR A 1 99 ? -7.162 -0.501 7.660 1.00 93.00 99 THR A C 1
ATOM 729 O O . THR A 1 99 ? -6.946 -1.260 8.611 1.00 93.00 99 THR A O 1
ATOM 732 N N . CYS A 1 100 ? -7.720 0.698 7.825 1.00 90.50 100 CYS A N 1
ATOM 733 C CA . CYS A 1 100 ? -8.184 1.196 9.112 1.00 90.50 100 CYS A CA 1
ATOM 734 C C . CYS A 1 100 ? -9.342 0.361 9.666 1.00 90.50 100 CYS A C 1
ATOM 736 O O . CYS A 1 100 ? -10.294 0.023 8.961 1.00 90.50 100 CYS A O 1
ATOM 738 N N . ARG A 1 101 ? -9.296 0.101 10.972 1.00 87.44 101 ARG A N 1
ATOM 739 C CA . ARG A 1 101 ? -10.407 -0.465 11.736 1.00 87.44 101 ARG A CA 1
ATOM 740 C C . ARG A 1 101 ? -10.708 0.440 12.920 1.00 87.44 101 ARG A C 1
ATOM 742 O O . ARG A 1 101 ? -9.791 0.997 13.518 1.00 87.44 101 ARG A O 1
ATOM 749 N N . PHE A 1 102 ? -11.987 0.580 13.251 1.00 86.38 102 PHE A N 1
ATOM 750 C CA . PHE A 1 102 ? -12.388 1.246 14.479 1.00 86.38 102 PHE A CA 1
ATOM 751 C C . PHE A 1 102 ? -12.070 0.336 15.659 1.00 86.38 102 PHE A C 1
ATOM 753 O O . PHE A 1 102 ? -12.507 -0.820 15.692 1.00 86.38 102 PHE A O 1
ATOM 760 N N . ILE A 1 103 ? -11.301 0.854 16.607 1.00 84.69 103 ILE A N 1
ATOM 761 C CA . ILE A 1 103 ? -10.910 0.134 17.806 1.00 84.69 103 ILE A CA 1
ATOM 762 C C . ILE A 1 103 ? -11.402 0.913 19.021 1.00 84.69 103 ILE A C 1
ATOM 764 O O . ILE A 1 103 ? -11.264 2.134 19.101 1.00 84.69 103 ILE A O 1
ATOM 768 N N . ASN A 1 104 ? -11.989 0.166 19.950 1.00 86.31 104 ASN A N 1
ATOM 769 C CA . ASN A 1 104 ? -12.320 0.607 21.292 1.00 86.31 104 ASN A CA 1
ATOM 770 C C . ASN A 1 104 ? -11.672 -0.395 22.248 1.00 86.31 104 ASN A C 1
ATOM 772 O O . ASN A 1 104 ? -12.170 -1.511 22.404 1.00 86.31 104 ASN A O 1
ATOM 776 N N . CYS A 1 105 ? -10.503 -0.046 22.778 1.00 80.81 105 CYS A N 1
ATOM 777 C CA . CYS A 1 105 ? -9.730 -0.924 23.648 1.00 80.81 105 CYS A CA 1
ATOM 778 C C . CYS A 1 105 ? -9.006 -0.114 24.726 1.00 80.81 105 CYS A C 1
ATOM 780 O O . CYS A 1 105 ? -8.741 1.077 24.558 1.00 80.81 105 CYS A O 1
ATOM 782 N N . THR A 1 106 ? -8.621 -0.776 25.814 1.00 82.31 106 THR A N 1
ATOM 783 C CA . THR A 1 106 ? -7.688 -0.212 26.791 1.00 82.31 106 THR A CA 1
ATOM 784 C C . THR A 1 106 ? -6.282 -0.699 26.453 1.00 82.31 106 THR A C 1
ATOM 786 O O . THR A 1 106 ? -6.036 -1.903 26.361 1.00 82.31 106 THR A O 1
ATOM 789 N N . SER A 1 107 ? -5.354 0.234 26.241 1.00 77.88 107 SER A N 1
ATOM 790 C CA . SER A 1 107 ? -3.943 -0.092 26.033 1.00 77.88 107 SER A CA 1
ATOM 791 C C . SER A 1 107 ? -3.340 -0.742 27.283 1.00 77.88 107 SER A C 1
ATOM 793 O O . SER A 1 107 ? -3.841 -0.553 28.391 1.00 77.88 107 SER A O 1
ATOM 795 N N . ILE A 1 108 ? -2.204 -1.430 27.134 1.00 74.25 108 ILE A N 1
ATOM 796 C CA . ILE A 1 108 ? -1.423 -2.008 28.246 1.00 74.25 108 ILE A CA 1
ATOM 797 C C . ILE A 1 108 ? -1.104 -0.999 29.367 1.00 74.25 108 ILE A C 1
ATOM 799 O O . ILE A 1 108 ? -0.946 -1.391 30.518 1.00 74.25 108 ILE A O 1
ATOM 803 N N . ASN A 1 109 ? -1.056 0.298 29.047 1.00 79.69 109 ASN A N 1
ATOM 804 C CA . ASN A 1 109 ? -0.786 1.382 29.995 1.00 79.69 109 ASN A CA 1
ATOM 805 C C . ASN A 1 109 ? -2.056 1.963 30.654 1.00 79.69 109 ASN A C 1
ATOM 807 O O . ASN A 1 109 ? -1.977 2.986 31.329 1.00 79.69 109 ASN A O 1
ATOM 811 N N . GLY A 1 110 ? -3.233 1.364 30.436 1.00 75.62 110 GLY A N 1
ATOM 812 C CA . GLY A 1 110 ? -4.504 1.837 30.999 1.00 75.62 110 GLY A CA 1
ATOM 813 C C . GLY A 1 110 ? -5.141 3.020 30.257 1.00 75.62 110 GLY A C 1
ATOM 814 O O . GLY A 1 110 ? -6.128 3.574 30.731 1.00 75.62 110 GLY A O 1
ATOM 815 N N . THR A 1 111 ? -4.598 3.433 29.108 1.00 80.38 111 THR A N 1
ATOM 816 C CA . THR A 1 111 ? -5.173 4.503 28.274 1.00 80.38 111 THR A CA 1
ATOM 817 C C . THR A 1 111 ? -6.281 3.948 27.380 1.00 80.38 111 THR A C 1
ATOM 819 O O . THR A 1 111 ? -6.053 2.975 26.661 1.00 80.38 111 THR A O 1
ATOM 822 N N . GLU A 1 112 ? -7.461 4.568 27.397 1.00 80.88 112 GLU A N 1
ATOM 823 C CA . GLU A 1 112 ? -8.538 4.255 26.451 1.00 80.88 112 GLU A CA 1
ATOM 824 C C . GLU A 1 112 ? -8.157 4.726 25.041 1.00 80.88 112 GLU A C 1
ATOM 826 O O . GLU A 1 112 ? -7.873 5.903 24.815 1.00 80.88 112 GLU A O 1
ATOM 831 N N . ILE A 1 113 ? -8.143 3.795 24.086 1.00 79.19 113 ILE A N 1
ATOM 832 C CA . ILE A 1 113 ? -7.948 4.069 22.664 1.00 79.19 113 ILE A CA 1
ATOM 833 C C . ILE A 1 113 ? -9.321 4.003 21.999 1.00 79.19 113 ILE A C 1
ATOM 835 O O . ILE A 1 113 ? -9.926 2.935 21.910 1.00 79.19 113 ILE A O 1
ATOM 839 N N . LEU A 1 114 ? -9.785 5.158 21.519 1.00 84.44 114 LEU A N 1
ATOM 840 C CA . LEU A 1 114 ? -11.032 5.326 20.778 1.00 84.44 114 LEU A CA 1
ATOM 841 C C . LEU A 1 114 ? -10.718 5.982 19.437 1.00 84.44 114 LEU A C 1
ATOM 843 O O . LEU A 1 114 ? -10.482 7.188 19.365 1.00 84.44 114 LEU A O 1
ATOM 847 N N . GLY A 1 115 ? -10.695 5.194 18.366 1.00 85.56 115 GLY A N 1
ATOM 848 C CA . GLY A 1 115 ? -10.428 5.747 17.045 1.00 85.56 115 GLY A CA 1
ATOM 849 C C . GLY A 1 115 ? -10.170 4.711 15.967 1.00 85.56 115 GLY A C 1
ATOM 850 O O . GLY A 1 115 ? -10.194 3.502 16.195 1.00 85.56 115 GLY A O 1
ATOM 851 N N . TRP A 1 116 ? -9.926 5.216 14.763 1.00 86.56 116 TRP A N 1
ATOM 852 C CA . TRP A 1 116 ? -9.533 4.409 13.619 1.00 86.56 116 TRP A CA 1
ATOM 853 C C . TRP A 1 116 ? -8.018 4.231 13.607 1.00 86.56 116 TRP A C 1
ATOM 855 O O . TRP A 1 116 ? -7.281 5.211 13.679 1.00 86.56 116 TRP A O 1
ATOM 865 N N . VAL A 1 117 ? -7.555 2.986 13.511 1.00 86.25 117 VAL A N 1
ATOM 866 C CA . VAL A 1 117 ? -6.124 2.647 13.514 1.00 86.25 117 VAL A CA 1
ATOM 867 C C . VAL A 1 117 ? -5.846 1.588 12.437 1.00 86.25 117 VAL A C 1
ATOM 869 O O . VAL A 1 117 ? -6.698 0.716 12.221 1.00 86.25 117 VAL A O 1
ATOM 872 N N . PRO A 1 118 ? -4.689 1.621 11.743 1.00 81.94 118 PRO A N 1
ATOM 873 C CA . PRO A 1 118 ? -4.300 0.552 10.827 1.00 81.94 118 PRO A CA 1
ATOM 874 C C . PRO A 1 118 ? -4.000 -0.748 11.595 1.00 81.94 118 PRO A C 1
ATOM 876 O O . PRO A 1 118 ? -3.301 -0.746 12.610 1.00 81.94 118 PRO A O 1
ATOM 879 N N . VAL A 1 119 ? -4.511 -1.882 11.104 1.00 69.88 119 VAL A N 1
ATOM 880 C CA . VAL A 1 119 ? -4.506 -3.170 11.839 1.00 69.88 119 VAL A CA 1
ATOM 881 C C . VAL A 1 119 ? -3.114 -3.823 11.950 1.00 69.88 119 VAL A C 1
ATOM 883 O O . VAL A 1 119 ? -2.945 -4.774 12.701 1.00 69.88 119 VAL A O 1
ATOM 886 N N . ASN A 1 120 ? -2.069 -3.294 11.304 1.00 63.50 120 ASN A N 1
ATOM 887 C CA . ASN A 1 120 ? -0.689 -3.773 11.511 1.00 63.50 120 ASN A CA 1
ATOM 888 C C . ASN A 1 120 ? -0.150 -3.513 12.937 1.00 63.50 120 ASN A C 1
ATOM 890 O O . ASN A 1 120 ? 0.909 -4.018 13.305 1.00 63.50 120 ASN A O 1
ATOM 894 N N . SER A 1 121 ? -0.899 -2.777 13.759 1.00 53.78 121 SER A N 1
ATOM 895 C CA . SER A 1 121 ? -0.606 -2.517 15.167 1.00 53.78 121 SER A CA 1
ATOM 896 C C . SER A 1 121 ? -1.081 -3.656 16.079 1.00 53.78 121 SER A C 1
ATOM 898 O O . SER A 1 121 ? -1.877 -3.443 16.992 1.00 53.78 121 SER A O 1
ATOM 900 N N . ASN A 1 122 ? -0.558 -4.867 15.879 1.00 50.19 122 ASN A N 1
ATOM 901 C CA . ASN A 1 122 ? -0.791 -6.034 16.749 1.00 50.19 122 ASN A CA 1
ATOM 902 C C . ASN A 1 122 ? -0.237 -5.868 18.192 1.00 50.19 122 ASN A C 1
ATOM 904 O O . ASN A 1 122 ? -0.142 -6.843 18.930 1.00 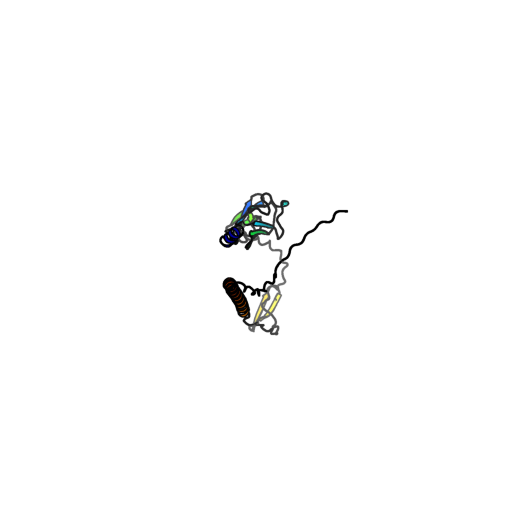50.19 122 ASN A O 1
ATOM 908 N N . SER A 1 123 ? 0.151 -4.655 18.603 1.00 56.06 123 SER A N 1
ATOM 909 C CA . SER A 1 123 ? 0.739 -4.348 19.914 1.00 56.06 123 SER A CA 1
ATOM 910 C C . SER A 1 123 ? -0.032 -3.316 20.745 1.00 56.06 123 SER A C 1
ATOM 912 O O . SER A 1 123 ? 0.310 -3.117 21.909 1.00 56.06 123 SER A O 1
ATOM 914 N N . LEU A 1 124 ? -1.044 -2.634 20.192 1.00 57.22 124 LEU A N 1
ATOM 915 C CA . LEU A 1 124 ? -1.670 -1.493 20.882 1.00 57.22 124 LEU A CA 1
ATOM 916 C C . LEU A 1 124 ? -2.827 -1.882 21.812 1.00 57.22 124 LEU A C 1
ATOM 918 O O . LEU A 1 124 ? -3.080 -1.172 22.788 1.00 57.22 124 LEU A O 1
ATOM 922 N N . CYS A 1 125 ? -3.476 -3.017 21.553 1.00 63.12 125 CYS A N 1
ATOM 923 C CA . CYS A 1 125 ? -4.612 -3.508 22.324 1.00 63.12 125 CYS A CA 1
ATOM 924 C C . CYS A 1 125 ? -4.360 -4.931 22.811 1.00 63.12 125 CYS A C 1
ATOM 926 O O . CYS A 1 125 ? -3.912 -5.782 22.044 1.00 63.12 125 CYS A O 1
ATOM 928 N N . ILE A 1 126 ? -4.712 -5.198 24.066 1.00 59.84 126 ILE A N 1
ATOM 929 C CA . ILE A 1 126 ? -4.928 -6.566 24.530 1.00 59.84 126 ILE A CA 1
ATOM 930 C C . ILE A 1 126 ? -6.247 -7.011 23.892 1.00 59.84 126 ILE A C 1
ATOM 932 O O . ILE A 1 126 ? -7.259 -6.322 24.043 1.00 59.84 126 ILE A O 1
ATOM 936 N N . GLU A 1 127 ? -6.243 -8.109 23.135 1.00 52.09 127 GLU A N 1
ATOM 937 C CA . GLU A 1 127 ? -7.495 -8.730 22.701 1.00 52.09 127 GLU A CA 1
ATOM 938 C C . GLU A 1 127 ? -8.301 -9.040 23.969 1.00 52.09 127 GLU A C 1
ATOM 940 O O . GLU A 1 127 ? -7.757 -9.691 24.867 1.00 52.09 127 GLU A O 1
ATOM 945 N N . PRO A 1 128 ? -9.543 -8.539 24.121 1.00 43.47 128 PRO A N 1
ATOM 946 C CA . PRO A 1 128 ? -10.358 -8.924 25.254 1.00 43.47 128 PRO A CA 1
ATOM 947 C C . PRO A 1 128 ? -10.456 -10.440 25.199 1.00 43.47 128 PRO A C 1
ATOM 949 O O . PRO A 1 128 ? -11.002 -10.981 24.236 1.00 43.47 128 PRO A O 1
ATOM 952 N N . THR A 1 129 ? -9.882 -11.120 26.195 1.00 38.78 129 THR A N 1
ATOM 953 C CA . THR A 1 129 ? -10.128 -12.538 26.420 1.00 38.78 129 THR A CA 1
ATOM 954 C C . THR A 1 129 ? -11.632 -12.686 26.374 1.00 38.78 129 THR A C 1
ATOM 956 O O . THR A 1 129 ? -12.335 -12.151 27.234 1.00 38.78 129 THR A O 1
ATOM 959 N N . THR A 1 130 ? -12.107 -13.314 25.300 1.00 44.41 130 THR A N 1
ATOM 960 C CA . THR A 1 130 ? -13.514 -13.638 25.128 1.00 44.41 130 THR A CA 1
ATOM 961 C C . THR A 1 130 ? -13.936 -14.279 26.438 1.00 44.41 130 THR A C 1
ATOM 963 O O . THR A 1 130 ? -13.252 -15.192 26.912 1.00 44.41 130 THR A O 1
ATOM 966 N N . GLU A 1 131 ? -14.969 -13.706 27.059 1.00 38.44 131 GLU A N 1
ATOM 967 C CA . GLU A 1 131 ? -15.629 -14.217 28.258 1.00 38.44 131 GLU A CA 1
ATOM 968 C C . GLU A 1 131 ? -15.546 -15.745 28.259 1.00 38.44 131 GLU A C 1
ATOM 970 O O . GLU A 1 131 ? -15.841 -16.341 27.214 1.00 38.44 131 GLU A O 1
ATOM 975 N N . PRO A 1 132 ? -15.066 -16.383 29.348 1.00 39.97 132 PRO A N 1
ATOM 976 C CA . PRO A 1 132 ? -14.865 -17.816 29.340 1.00 39.97 132 PRO A CA 1
ATOM 977 C C . PRO A 1 132 ? -16.201 -18.434 28.963 1.00 39.97 132 PRO A C 1
ATOM 979 O O . PRO A 1 132 ? -17.169 -18.371 29.721 1.00 39.97 132 PRO A O 1
ATOM 982 N N . THR A 1 133 ? -16.251 -19.005 27.757 1.00 38.12 133 THR A N 1
ATOM 983 C CA . THR A 1 133 ? -17.305 -19.936 27.383 1.00 38.12 133 THR A CA 1
ATOM 984 C C . THR A 1 133 ? -17.426 -20.876 28.576 1.00 38.12 133 THR A C 1
ATOM 986 O O . THR A 1 133 ? -16.375 -21.337 29.035 1.00 38.12 133 THR A O 1
ATOM 989 N N . PRO A 1 134 ? -18.623 -21.119 29.143 1.00 42.28 134 PRO A N 1
ATOM 990 C CA . PRO A 1 134 ? -18.762 -22.100 30.201 1.00 42.28 134 PRO A CA 1
ATOM 991 C C . PRO A 1 134 ? -18.261 -23.423 29.633 1.00 42.28 134 PRO A C 1
ATOM 993 O O . PRO A 1 134 ? -18.952 -24.099 28.870 1.00 42.28 134 PRO A O 1
ATOM 996 N N . VAL A 1 135 ? -17.004 -23.740 29.939 1.00 43.81 135 VAL A N 1
ATOM 997 C CA . VAL A 1 135 ? -16.403 -25.016 29.619 1.00 43.81 135 VAL A CA 1
ATOM 998 C C . VAL A 1 135 ? -17.270 -26.014 30.354 1.00 43.81 135 VAL A C 1
ATOM 1000 O O . VAL A 1 135 ? -17.370 -26.016 31.582 1.00 43.81 135 VAL A O 1
ATOM 1003 N N . THR A 1 136 ? -17.996 -26.803 29.571 1.00 45.84 136 THR A N 1
ATOM 1004 C CA . THR A 1 136 ? -18.632 -28.012 30.076 1.00 45.84 136 THR A CA 1
ATOM 1005 C C . THR A 1 136 ? -17.537 -28.756 30.835 1.00 45.84 136 THR A C 1
ATOM 1007 O O . THR A 1 136 ? -16.460 -28.902 30.259 1.00 45.84 136 THR A O 1
ATOM 1010 N N . PRO A 1 137 ? -17.723 -29.131 32.114 1.00 45.16 137 PRO A N 1
ATOM 1011 C CA . PRO A 1 137 ? -16.631 -29.662 32.914 1.00 45.16 137 PRO A CA 1
ATOM 1012 C C . PRO A 1 137 ? -16.047 -30.891 32.217 1.00 45.16 137 PRO A C 1
ATOM 1014 O O . PRO A 1 137 ? -16.668 -31.955 32.184 1.00 45.16 137 PRO A O 1
ATOM 1017 N N . THR A 1 138 ? -14.865 -30.714 31.621 1.00 50.47 138 THR A N 1
ATOM 1018 C CA . THR A 1 138 ? -14.062 -31.785 31.042 1.00 50.47 138 THR A CA 1
ATOM 1019 C C . THR A 1 138 ? -13.822 -32.798 32.151 1.00 50.47 138 THR A C 1
ATOM 1021 O O . THR A 1 138 ? -13.315 -32.444 33.219 1.00 50.47 138 THR A O 1
ATOM 1024 N N . ALA A 1 139 ? -14.250 -34.039 31.925 1.00 56.88 139 ALA A N 1
ATOM 1025 C CA . ALA A 1 139 ? -14.169 -35.109 32.905 1.00 56.88 139 ALA A CA 1
ATOM 1026 C C . ALA A 1 139 ? -12.726 -35.251 33.417 1.00 56.88 139 ALA A C 1
ATOM 1028 O O . ALA A 1 139 ? -11.803 -35.530 32.652 1.00 56.88 139 ALA A O 1
ATOM 1029 N N . VAL A 1 140 ? -12.535 -35.037 34.719 1.00 58.28 140 VAL A N 1
ATOM 1030 C CA . VAL A 1 140 ? -11.250 -35.241 35.389 1.00 58.28 140 VAL A CA 1
ATOM 1031 C C . VAL A 1 140 ? -11.069 -36.748 35.576 1.00 58.28 140 VAL A C 1
ATOM 1033 O O . VAL A 1 140 ? -11.845 -37.389 36.284 1.00 58.28 140 VAL A O 1
ATOM 1036 N N . GLY A 1 141 ? -10.072 -37.320 34.901 1.00 62.59 141 GLY A N 1
ATOM 1037 C CA . GLY A 1 141 ? -9.738 -38.741 34.979 1.00 62.59 141 GLY A CA 1
ATOM 1038 C C . GLY A 1 141 ? -8.589 -38.991 35.954 1.00 62.59 141 GLY A C 1
ATOM 1039 O O . GLY A 1 141 ? -7.649 -38.199 36.036 1.00 62.59 141 GLY A O 1
ATOM 1040 N N . PHE A 1 142 ? -8.655 -40.094 36.699 1.00 61.09 142 PHE A N 1
ATOM 1041 C CA . PHE A 1 142 ? -7.541 -40.559 37.522 1.00 61.09 142 PHE A CA 1
ATOM 1042 C C . PHE A 1 142 ? -6.622 -41.430 36.667 1.00 61.09 142 PHE A C 1
ATOM 1044 O O . PHE A 1 142 ? -7.062 -42.468 36.167 1.00 61.09 142 PHE A O 1
ATOM 1051 N N . ILE A 1 143 ? -5.366 -41.019 36.490 1.00 70.06 143 ILE A N 1
ATOM 1052 C CA . ILE A 1 143 ? -4.384 -41.812 35.745 1.00 70.06 143 ILE A CA 1
ATOM 1053 C C . ILE A 1 143 ? -3.424 -42.513 36.702 1.00 70.06 143 ILE A C 1
ATOM 1055 O O . ILE A 1 143 ? -3.005 -41.958 37.719 1.00 70.06 143 ILE A O 1
ATOM 1059 N N . ASN A 1 144 ? -3.063 -43.737 36.333 1.00 70.38 144 ASN A N 1
ATOM 1060 C CA . ASN A 1 144 ? -1.988 -44.500 36.943 1.00 70.38 144 ASN A CA 1
ATOM 1061 C C . ASN A 1 144 ? -1.109 -45.031 35.806 1.00 70.38 144 ASN A C 1
ATOM 1063 O O . ASN A 1 144 ? -1.477 -46.005 35.149 1.00 70.38 144 ASN A O 1
ATOM 1067 N N . CYS A 1 145 ? -0.005 -44.343 35.512 1.00 67.62 145 CYS A N 1
ATOM 1068 C CA . CYS A 1 145 ? 0.916 -44.732 34.442 1.00 67.62 145 CYS A CA 1
ATOM 1069 C C . CYS A 1 145 ? 2.369 -44.669 34.935 1.00 67.62 145 CYS A C 1
ATOM 1071 O O . CYS A 1 145 ? 2.701 -43.935 35.867 1.00 67.62 145 CYS A O 1
ATOM 1073 N N . THR A 1 146 ? 3.250 -45.461 34.324 1.00 68.31 146 THR A N 1
ATOM 1074 C CA . THR A 1 146 ? 4.693 -45.400 34.598 1.00 68.31 146 THR A CA 1
ATOM 1075 C C . THR A 1 146 ? 5.347 -44.612 33.472 1.00 68.31 146 THR A C 1
ATOM 1077 O O . THR A 1 146 ? 5.219 -44.982 32.309 1.00 68.31 146 THR A O 1
ATOM 1080 N N . SER A 1 147 ? 6.005 -43.504 33.811 1.00 63.81 147 SER A N 1
ATOM 1081 C CA . SER A 1 147 ? 6.706 -42.650 32.847 1.00 63.81 147 SER A CA 1
ATOM 1082 C C . SER A 1 147 ? 7.834 -43.416 32.141 1.00 63.81 147 SER A C 1
ATOM 1084 O O . SER A 1 147 ? 8.371 -44.377 32.692 1.00 63.81 147 SER A O 1
ATOM 1086 N N . ILE A 1 148 ? 8.270 -42.934 30.972 1.00 58.69 148 ILE A N 1
ATOM 1087 C CA . ILE A 1 148 ? 9.443 -43.439 30.232 1.00 58.69 148 ILE A CA 1
ATOM 1088 C C . ILE A 1 148 ? 10.721 -43.544 31.088 1.00 58.69 148 ILE A C 1
ATOM 1090 O O . ILE A 1 148 ? 11.582 -44.370 30.806 1.00 58.69 148 ILE A O 1
ATOM 1094 N N . ASN A 1 149 ? 10.820 -42.756 32.166 1.00 59.81 149 ASN A N 1
ATOM 1095 C CA . ASN A 1 149 ? 11.932 -42.781 33.123 1.00 59.81 149 ASN A CA 1
ATOM 1096 C C . ASN A 1 149 ? 11.716 -43.756 34.303 1.00 59.81 149 ASN A C 1
ATOM 1098 O O . ASN A 1 149 ? 12.433 -43.692 35.298 1.00 59.81 149 ASN A O 1
ATOM 1102 N N . GLY A 1 150 ? 10.708 -44.633 34.241 1.00 63.06 150 GLY A N 1
ATOM 1103 C CA . GLY A 1 150 ? 10.427 -45.650 35.263 1.00 63.06 150 GLY A CA 1
ATOM 1104 C C . GLY A 1 150 ? 9.773 -45.121 36.546 1.00 63.06 150 GLY A C 1
ATOM 1105 O O . GLY A 1 150 ? 9.645 -45.854 37.522 1.00 63.06 150 GLY A O 1
ATOM 1106 N N . THR A 1 151 ? 9.356 -43.853 36.574 1.00 66.25 151 THR A N 1
ATOM 1107 C CA . THR A 1 151 ? 8.683 -43.247 37.735 1.00 66.25 151 THR A CA 1
ATOM 1108 C C . THR A 1 151 ? 7.173 -43.472 37.647 1.00 66.25 151 THR A C 1
ATOM 1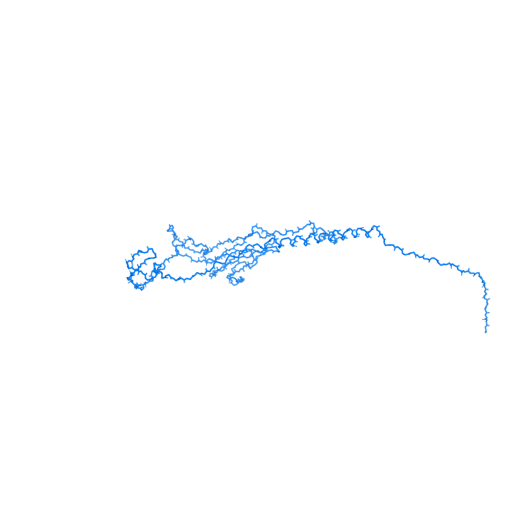110 O O . THR A 1 151 ? 6.570 -43.164 36.619 1.00 66.25 151 THR A O 1
ATOM 1113 N N . GLN A 1 152 ? 6.557 -44.002 38.710 1.00 62.44 152 GLN A N 1
ATOM 1114 C CA . GLN A 1 152 ? 5.098 -44.139 38.788 1.00 62.44 152 GLN A CA 1
ATOM 1115 C C . GLN A 1 152 ? 4.456 -42.773 39.026 1.00 62.44 152 GLN A C 1
ATOM 1117 O O . GLN A 1 152 ? 4.829 -42.060 39.959 1.00 62.44 152 GLN A O 1
ATOM 1122 N N . ILE A 1 153 ? 3.492 -42.418 38.180 1.00 66.88 153 ILE A N 1
ATOM 1123 C CA . ILE A 1 153 ? 2.748 -41.165 38.260 1.00 66.88 153 ILE A CA 1
ATOM 1124 C C . ILE A 1 153 ? 1.290 -41.502 38.553 1.00 66.88 153 ILE A C 1
ATOM 1126 O O . ILE A 1 153 ? 0.628 -42.196 37.778 1.00 66.88 153 ILE A O 1
ATOM 1130 N N . LEU A 1 154 ? 0.813 -40.990 39.687 1.00 68.69 154 LEU A N 1
ATOM 1131 C CA . LEU A 1 154 ? -0.546 -41.163 40.176 1.00 68.69 154 LEU A CA 1
ATOM 1132 C C . LEU A 1 154 ? -1.150 -39.783 40.434 1.00 68.69 154 LEU A C 1
ATOM 1134 O O . LEU A 1 154 ? -0.636 -39.030 41.263 1.00 68.69 154 LEU A O 1
ATOM 1138 N N . GLY A 1 155 ? -2.222 -39.432 39.728 1.00 64.44 155 GLY A N 1
ATOM 1139 C CA . GLY A 1 155 ? -2.819 -38.111 39.880 1.00 64.44 155 GLY A CA 1
ATOM 1140 C C . GLY A 1 155 ? -4.055 -37.875 39.026 1.00 64.44 155 GLY A C 1
ATOM 1141 O O . GLY A 1 155 ? -4.346 -38.607 38.081 1.00 64.44 155 GLY A O 1
ATOM 1142 N N . TRP A 1 156 ? -4.787 -36.829 39.391 1.00 69.25 156 TRP A N 1
ATOM 1143 C CA . TRP A 1 156 ? -5.912 -36.319 38.621 1.00 69.25 156 TRP A CA 1
ATOM 1144 C C . TRP A 1 156 ? -5.388 -35.386 37.539 1.00 69.25 156 TRP A C 1
ATOM 1146 O O . TRP A 1 156 ? -4.655 -34.445 37.845 1.00 69.25 156 TRP A O 1
ATOM 1156 N N . VAL A 1 157 ? -5.750 -35.643 36.285 1.00 63.66 157 VAL A N 1
ATOM 1157 C CA . VAL A 1 157 ? -5.293 -34.826 35.155 1.00 63.66 157 VAL A CA 1
ATOM 1158 C C . VAL A 1 157 ? -6.463 -34.534 34.226 1.00 63.66 157 VAL A C 1
ATOM 1160 O O . VAL A 1 157 ? -7.389 -35.338 34.089 1.00 63.66 157 VAL A O 1
ATOM 1163 N N . HIS A 1 158 ? -6.431 -33.358 33.603 1.00 60.56 158 HIS A N 1
ATOM 1164 C CA . HIS A 1 158 ? -7.370 -32.999 32.547 1.00 60.56 158 HIS A CA 1
ATOM 1165 C C . HIS A 1 158 ? -7.023 -33.790 31.279 1.00 60.56 158 HIS A C 1
ATOM 1167 O O . HIS A 1 158 ? -5.852 -33.898 30.915 1.00 60.56 158 HIS A O 1
ATOM 1173 N N . ALA A 1 159 ? -8.033 -34.363 30.622 1.00 52.38 159 ALA A N 1
ATOM 1174 C CA . ALA A 1 159 ? -7.849 -35.277 29.491 1.00 52.38 159 ALA A CA 1
ATOM 1175 C C . ALA A 1 159 ? -7.056 -34.659 28.318 1.00 52.38 159 ALA A C 1
ATOM 1177 O O . ALA A 1 159 ? -6.352 -35.373 27.607 1.00 52.38 159 ALA A O 1
ATOM 1178 N N . ASP A 1 160 ? -7.115 -33.334 28.167 1.00 52.03 160 ASP A N 1
ATOM 1179 C CA . ASP A 1 160 ? -6.576 -32.597 27.018 1.00 52.03 160 ASP A CA 1
ATOM 1180 C C . ASP A 1 160 ? -5.065 -32.297 27.136 1.00 52.03 160 ASP A C 1
ATOM 1182 O O . ASP A 1 160 ? -4.436 -31.881 26.165 1.00 52.03 160 ASP A O 1
ATOM 1186 N N . SER A 1 161 ? -4.460 -32.503 28.315 1.00 51.59 161 SER A N 1
ATOM 1187 C CA . SER A 1 161 ? -3.051 -32.182 28.604 1.00 51.59 161 SER A CA 1
ATOM 1188 C C . SER A 1 161 ? -2.150 -33.408 28.802 1.00 51.59 161 SER A C 1
ATOM 1190 O O . SER A 1 161 ? -1.002 -33.279 29.235 1.00 51.59 161 SER A O 1
ATOM 1192 N N . ASN A 1 162 ? -2.628 -34.608 28.460 1.00 53.62 162 ASN A N 1
ATOM 1193 C CA . ASN A 1 162 ? -1.883 -35.842 28.692 1.00 53.62 162 ASN A CA 1
ATOM 1194 C C . ASN A 1 162 ? -0.854 -36.143 27.582 1.00 53.62 162 ASN A C 1
ATOM 1196 O O . ASN A 1 162 ? -1.060 -37.016 26.744 1.00 53.62 162 ASN A O 1
ATOM 1200 N N . SER A 1 163 ? 0.283 -35.443 27.595 1.00 55.81 163 SER A N 1
ATOM 1201 C CA . SER A 1 163 ? 1.473 -35.792 26.797 1.00 55.81 163 SER A CA 1
ATOM 1202 C C . SER A 1 163 ? 2.440 -36.741 27.523 1.00 55.81 163 SER A C 1
ATOM 1204 O O . SER A 1 163 ? 3.485 -37.092 26.977 1.00 55.81 163 SER A O 1
ATOM 1206 N N . LEU A 1 164 ? 2.123 -37.159 28.757 1.00 53.12 164 LEU A N 1
ATOM 1207 C CA . LEU A 1 164 ? 3.084 -37.815 29.651 1.00 53.12 164 LEU A CA 1
ATOM 1208 C C . LEU A 1 164 ? 3.063 -39.353 29.632 1.00 53.12 164 LEU A C 1
ATOM 1210 O O . LEU A 1 164 ? 3.960 -39.968 30.210 1.00 53.12 164 LEU A O 1
ATOM 1214 N N . CYS A 1 165 ? 2.091 -39.975 28.960 1.00 52.88 165 CYS A N 1
ATOM 1215 C CA . CYS A 1 165 ? 2.021 -41.428 28.795 1.00 52.88 165 CYS A CA 1
ATOM 1216 C C . CYS A 1 165 ? 1.825 -41.755 27.299 1.00 52.88 165 CYS A C 1
ATOM 1218 O O . CYS A 1 165 ? 0.699 -41.934 26.844 1.00 52.88 165 CYS A O 1
ATOM 1220 N N . ILE A 1 166 ? 2.910 -41.802 26.517 1.00 54.75 166 ILE A N 1
ATOM 1221 C CA . ILE A 1 166 ? 2.885 -42.342 25.147 1.00 54.75 166 ILE A CA 1
ATOM 1222 C C . ILE A 1 166 ? 3.458 -43.764 25.183 1.00 54.75 166 ILE A C 1
ATOM 1224 O O . ILE A 1 166 ? 4.551 -43.984 25.704 1.00 54.75 166 ILE A O 1
ATOM 1228 N N . GLU A 1 167 ? 2.713 -44.728 24.643 1.00 45.22 167 GLU A N 1
ATOM 1229 C CA . GLU A 1 167 ? 3.177 -46.098 24.400 1.00 45.22 167 GLU A CA 1
ATOM 1230 C C . GLU A 1 167 ? 4.240 -46.099 23.278 1.00 45.22 167 GLU A C 1
ATOM 1232 O O . GLU A 1 167 ? 4.035 -45.451 22.246 1.00 45.22 167 GLU A O 1
ATOM 1237 N N . PRO A 1 168 ? 5.396 -46.773 23.440 1.00 32.88 168 PRO A N 1
ATOM 1238 C CA . PRO A 1 168 ? 6.488 -46.678 22.479 1.00 32.88 168 PRO A CA 1
ATOM 1239 C C . PRO A 1 168 ? 6.132 -47.404 21.176 1.00 32.88 168 PRO A C 1
ATOM 1241 O O . PRO A 1 168 ? 6.259 -48.622 21.066 1.00 32.88 168 PRO A O 1
ATOM 1244 N N . THR A 1 169 ? 5.735 -46.647 20.150 1.00 32.91 169 THR A N 1
ATOM 1245 C CA . THR A 1 169 ? 5.659 -47.176 18.784 1.00 32.91 169 THR A CA 1
ATOM 1246 C C . THR A 1 169 ? 7.069 -47.224 18.208 1.00 32.91 169 THR A C 1
ATOM 1248 O O . THR A 1 169 ? 7.713 -46.206 17.959 1.00 32.91 169 THR A O 1
ATOM 1251 N N . THR A 1 170 ? 7.559 -48.449 18.063 1.00 40.50 170 THR A N 1
ATOM 1252 C CA . THR A 1 170 ? 8.861 -48.788 17.500 1.00 40.50 170 THR A CA 1
ATOM 1253 C C . THR A 1 170 ? 8.741 -48.837 15.980 1.00 40.50 170 THR A C 1
ATOM 1255 O O . THR A 1 170 ? 8.258 -49.835 15.462 1.00 40.50 170 THR A O 1
ATOM 1258 N N . GLU A 1 171 ? 9.205 -47.811 15.259 1.00 32.84 171 GLU A N 1
ATOM 1259 C CA . GLU A 1 171 ? 9.682 -47.991 13.877 1.00 32.84 171 GLU A CA 1
ATOM 1260 C C . GLU A 1 171 ? 10.659 -46.871 13.452 1.00 32.84 171 GLU A C 1
ATOM 1262 O O . GLU A 1 171 ? 10.358 -45.688 13.634 1.00 32.84 171 GLU A O 1
ATOM 1267 N N . PRO A 1 172 ? 11.846 -47.201 12.900 1.00 38.69 172 PRO A N 1
ATOM 1268 C CA . PRO A 1 172 ? 12.825 -46.210 12.471 1.00 38.69 172 PRO A CA 1
ATOM 1269 C C . PRO A 1 172 ? 12.566 -45.783 11.019 1.00 38.69 172 PRO A C 1
ATOM 1271 O O . PRO A 1 172 ? 12.704 -46.582 10.097 1.00 38.69 172 PRO A O 1
ATOM 1274 N N . THR A 1 173 ? 12.258 -44.503 10.790 1.00 33.84 173 THR A N 1
ATOM 1275 C CA . THR A 1 173 ? 12.270 -43.930 9.431 1.00 33.84 173 THR A CA 1
ATOM 1276 C C . THR A 1 173 ? 13.640 -43.296 9.145 1.00 33.84 173 THR A C 1
ATOM 1278 O O . THR A 1 173 ? 14.131 -42.517 9.967 1.00 33.84 173 THR A O 1
ATOM 1281 N N . PRO A 1 174 ? 14.289 -43.625 8.014 1.00 39.59 174 PRO A N 1
ATOM 1282 C CA . PRO A 1 174 ? 15.668 -43.248 7.734 1.00 39.59 174 PRO A CA 1
ATOM 1283 C C . PRO A 1 174 ? 15.815 -41.789 7.282 1.00 39.59 174 PRO A C 1
ATOM 1285 O O . PRO A 1 174 ? 15.059 -41.267 6.463 1.00 39.59 174 PRO A O 1
ATOM 1288 N N . VAL A 1 175 ? 16.874 -41.160 7.786 1.00 38.50 175 VAL A N 1
ATOM 1289 C CA . VAL A 1 175 ? 17.437 -39.890 7.315 1.00 38.50 175 VAL A CA 1
ATOM 1290 C C . VAL A 1 175 ? 17.815 -39.977 5.837 1.00 38.50 175 VAL A C 1
ATOM 1292 O O . VAL A 1 175 ? 18.627 -40.813 5.445 1.00 38.50 175 VAL A O 1
ATOM 1295 N N . THR A 1 176 ? 17.288 -39.058 5.027 1.00 32.38 176 THR A N 1
ATOM 1296 C CA . THR A 1 176 ? 17.778 -38.825 3.662 1.00 32.38 176 THR A CA 1
ATOM 1297 C C . THR A 1 176 ? 18.617 -37.548 3.662 1.00 32.38 176 THR A C 1
ATOM 1299 O O . THR A 1 176 ? 18.086 -36.442 3.645 1.00 32.38 176 THR A O 1
ATOM 1302 N N . LEU A 1 177 ? 19.942 -37.698 3.719 1.00 43.72 177 LEU A N 1
ATOM 1303 C CA . LEU A 1 177 ? 20.893 -36.625 3.423 1.00 43.72 177 LEU A CA 1
ATOM 1304 C C . LEU A 1 177 ? 21.094 -36.577 1.907 1.00 43.72 177 LEU A C 1
ATOM 1306 O O . LEU A 1 177 ? 21.763 -37.443 1.345 1.00 43.72 177 LEU A O 1
ATOM 1310 N N . THR A 1 178 ? 20.542 -35.572 1.229 1.00 35.38 178 THR A N 1
ATOM 1311 C CA . THR A 1 178 ? 20.937 -35.288 -0.155 1.00 35.38 178 THR A CA 1
ATOM 1312 C C . THR A 1 178 ? 22.209 -34.455 -0.170 1.00 35.38 178 THR A C 1
ATOM 1314 O O . THR A 1 178 ? 22.267 -33.335 0.339 1.00 35.38 178 THR A O 1
ATOM 1317 N N . ALA A 1 179 ? 23.228 -35.073 -0.752 1.00 39.00 179 ALA A N 1
ATOM 1318 C CA . ALA A 1 179 ? 24.582 -34.604 -0.920 1.00 39.00 179 ALA A CA 1
ATOM 1319 C C . ALA A 1 179 ? 24.701 -33.341 -1.796 1.00 39.00 179 ALA A C 1
ATOM 1321 O O . ALA A 1 179 ? 24.052 -33.200 -2.827 1.00 39.00 179 ALA A O 1
ATOM 1322 N N . VAL A 1 180 ? 25.593 -32.453 -1.355 1.00 41.84 180 VAL A N 1
ATOM 1323 C CA . VAL A 1 180 ? 26.711 -31.866 -2.112 1.00 41.84 180 VAL A CA 1
ATOM 1324 C C . VAL A 1 180 ? 26.522 -31.688 -3.631 1.00 41.84 180 VAL A C 1
ATOM 1326 O O . VAL A 1 180 ? 26.615 -32.630 -4.408 1.00 41.84 180 VAL A O 1
ATOM 1329 N N . GLY A 1 181 ? 26.502 -30.416 -4.040 1.00 50.53 181 GLY A N 1
ATOM 1330 C CA . GLY A 1 181 ? 27.459 -29.929 -5.039 1.00 50.53 181 GLY A CA 1
ATOM 1331 C C . GLY A 1 181 ? 27.063 -30.026 -6.510 1.00 50.53 181 GLY A C 1
ATOM 1332 O O . GLY A 1 181 ? 27.639 -30.808 -7.256 1.00 50.53 181 GLY A O 1
ATOM 1333 N N . THR A 1 182 ? 26.201 -29.123 -6.979 1.00 49.72 182 THR A N 1
ATOM 1334 C CA . THR A 1 182 ? 25.986 -28.904 -8.427 1.00 49.72 182 THR A CA 1
ATOM 1335 C C . THR A 1 182 ? 25.985 -27.428 -8.846 1.00 49.72 182 THR A C 1
ATOM 1337 O O . THR A 1 182 ? 25.500 -27.088 -9.919 1.00 49.72 182 THR A O 1
ATOM 1340 N N . SER A 1 183 ? 26.586 -26.528 -8.057 1.00 54.25 183 SER A N 1
ATOM 1341 C CA . SER A 1 183 ? 26.634 -25.092 -8.405 1.00 54.25 183 SER A CA 1
ATOM 1342 C C . SER A 1 183 ? 27.878 -24.676 -9.215 1.00 54.25 183 SER A C 1
ATOM 1344 O O . SER A 1 183 ? 27.860 -23.672 -9.925 1.00 54.25 183 SER A O 1
ATOM 1346 N N . TRP A 1 184 ? 28.966 -25.457 -9.194 1.00 46.50 184 TRP A N 1
ATOM 1347 C CA . TRP A 1 184 ? 30.228 -24.997 -9.797 1.00 46.50 184 TRP A CA 1
ATOM 1348 C C . TRP A 1 184 ? 30.337 -25.240 -11.315 1.00 46.50 184 TRP A C 1
ATOM 1350 O O . TRP A 1 184 ? 30.970 -24.460 -12.027 1.00 46.50 184 TRP A O 1
ATOM 1360 N N . PHE A 1 185 ? 29.663 -26.262 -11.853 1.00 49.31 185 PHE A N 1
ATOM 1361 C CA . PHE A 1 185 ? 29.728 -26.584 -13.287 1.00 49.31 185 PHE A CA 1
ATOM 1362 C C . PHE A 1 185 ? 28.881 -25.651 -14.169 1.00 49.31 185 PHE A C 1
ATOM 1364 O O . PHE A 1 185 ? 29.236 -25.410 -15.324 1.00 49.31 185 PHE A O 1
ATOM 1371 N N . ILE A 1 186 ? 27.810 -25.057 -13.627 1.00 56.09 186 ILE A N 1
ATOM 1372 C CA . ILE A 1 186 ? 26.954 -24.118 -14.372 1.00 56.09 186 ILE A CA 1
ATOM 1373 C C . ILE A 1 186 ? 27.687 -22.788 -14.629 1.00 56.09 186 ILE A C 1
ATOM 1375 O O . ILE A 1 186 ? 27.571 -22.224 -15.719 1.00 56.09 186 ILE A O 1
ATOM 1379 N N . PHE A 1 187 ? 28.500 -22.312 -13.678 1.00 54.44 187 PHE A N 1
ATOM 1380 C CA . PHE A 1 187 ? 29.296 -21.087 -13.845 1.00 54.44 187 PHE A CA 1
ATOM 1381 C C . PHE A 1 187 ? 30.429 -21.248 -14.871 1.00 54.44 187 PHE A C 1
ATOM 1383 O O . PHE A 1 187 ? 30.652 -20.351 -15.687 1.00 54.44 187 PHE A O 1
ATOM 1390 N N . GLY A 1 188 ? 31.100 -22.406 -14.892 1.00 57.56 188 GLY A N 1
ATOM 1391 C CA . GLY A 1 188 ? 32.165 -22.691 -15.861 1.00 57.56 188 GLY A CA 1
ATOM 1392 C C . GLY A 1 188 ? 31.662 -22.728 -17.309 1.00 57.56 188 GLY A C 1
ATOM 1393 O O . GLY A 1 188 ? 32.281 -22.142 -18.199 1.00 57.56 188 GLY A O 1
ATOM 1394 N N . LEU A 1 189 ? 30.494 -23.340 -17.541 1.00 63.50 189 LEU A N 1
ATOM 1395 C CA . LEU A 1 189 ? 29.900 -23.429 -18.878 1.00 63.50 189 LEU A CA 1
ATOM 1396 C C . LEU A 1 189 ? 29.503 -22.045 -19.422 1.00 63.50 189 LEU A C 1
ATOM 1398 O O . LEU A 1 189 ? 29.700 -21.757 -20.602 1.00 63.50 189 LEU A O 1
ATOM 1402 N N . LYS A 1 190 ? 28.989 -21.159 -18.557 1.00 65.50 190 LYS A N 1
ATOM 1403 C CA . LYS A 1 190 ? 28.628 -19.782 -18.930 1.00 65.50 190 LYS A CA 1
ATOM 1404 C C . LYS A 1 190 ? 29.860 -18.952 -19.313 1.00 65.50 190 LYS A C 1
ATOM 1406 O O . LYS A 1 190 ? 29.803 -18.226 -20.303 1.00 65.50 190 LYS A O 1
ATOM 1411 N N . ALA A 1 191 ? 30.975 -19.094 -18.593 1.00 69.06 191 ALA A N 1
ATOM 1412 C CA . ALA A 1 191 ? 32.215 -18.376 -18.896 1.00 69.06 191 ALA A CA 1
ATOM 1413 C C . ALA A 1 191 ? 32.845 -18.816 -20.231 1.00 69.06 191 ALA A C 1
ATOM 1415 O O . ALA A 1 191 ? 33.265 -17.973 -21.024 1.00 69.06 191 ALA A O 1
ATOM 1416 N N . ALA A 1 192 ? 32.848 -20.121 -20.526 1.00 74.19 192 ALA A N 1
ATOM 1417 C CA . ALA A 1 192 ? 33.394 -20.652 -21.778 1.00 74.19 192 ALA A CA 1
ATOM 1418 C C . ALA A 1 192 ? 32.654 -20.118 -23.020 1.00 74.19 192 ALA A C 1
ATOM 1420 O O . ALA A 1 192 ? 33.286 -19.746 -24.009 1.00 74.19 192 ALA A O 1
ATOM 1421 N N . VAL A 1 193 ? 31.322 -20.007 -22.951 1.00 75.69 193 VAL A N 1
ATOM 1422 C CA . VAL A 1 193 ? 30.500 -19.463 -24.047 1.00 75.69 193 VAL A CA 1
ATOM 1423 C C . VAL A 1 193 ? 30.828 -17.990 -24.323 1.00 75.69 193 VAL A C 1
ATOM 1425 O O . VAL A 1 193 ? 30.916 -17.586 -25.484 1.00 75.69 193 VAL A O 1
ATOM 1428 N N . VAL A 1 194 ? 31.070 -17.191 -23.279 1.00 79.75 194 VAL A N 1
ATOM 1429 C CA . VAL A 1 194 ? 31.448 -15.774 -23.424 1.00 79.75 194 VAL A CA 1
ATOM 1430 C C . VAL A 1 194 ? 32.831 -15.632 -24.064 1.00 79.75 194 VAL A C 1
ATOM 1432 O O . VAL A 1 194 ? 32.997 -14.835 -24.986 1.00 79.75 194 VAL A O 1
ATOM 1435 N N . ILE A 1 195 ? 33.808 -16.437 -23.638 1.00 82.06 195 ILE A N 1
ATOM 1436 C CA . ILE A 1 195 ? 35.176 -16.402 -24.182 1.00 82.06 195 ILE A CA 1
ATOM 1437 C C . ILE A 1 195 ? 35.186 -16.785 -25.669 1.00 82.06 195 ILE A C 1
ATOM 1439 O O . ILE A 1 195 ? 35.813 -16.096 -26.476 1.00 82.06 195 ILE A O 1
ATOM 1443 N N . LEU A 1 196 ? 34.449 -17.833 -26.055 1.00 82.94 196 LEU A N 1
ATOM 1444 C CA . LEU A 1 196 ? 34.343 -18.246 -27.458 1.00 82.94 196 LEU A CA 1
ATOM 1445 C C . LEU A 1 196 ? 33.692 -17.158 -28.323 1.00 82.94 196 LEU A C 1
ATOM 1447 O O . LEU A 1 196 ? 34.205 -16.854 -29.400 1.00 82.94 196 LEU A O 1
ATOM 1451 N N . SER A 1 197 ? 32.636 -16.508 -27.825 1.00 82.56 197 SER A N 1
ATOM 1452 C CA . SER A 1 197 ? 31.982 -15.390 -28.519 1.00 82.56 197 SER A CA 1
ATOM 1453 C C . SER A 1 197 ? 32.941 -14.215 -28.761 1.00 82.56 197 SER A C 1
ATOM 1455 O O . SER A 1 197 ? 33.079 -13.743 -29.891 1.00 82.56 197 SER A O 1
ATOM 1457 N N . LEU A 1 198 ? 33.691 -13.794 -27.734 1.00 82.81 198 LEU A N 1
ATOM 1458 C CA . LEU A 1 198 ? 34.669 -12.706 -27.852 1.00 82.81 198 LEU A CA 1
ATOM 1459 C C . LEU A 1 198 ? 35.820 -13.054 -28.808 1.00 82.81 198 LEU A C 1
ATOM 1461 O O . LEU A 1 198 ? 36.240 -12.205 -29.597 1.00 82.81 198 LEU A O 1
ATOM 1465 N N . SER A 1 199 ? 36.292 -14.305 -28.791 1.00 84.50 199 SER A N 1
ATOM 1466 C CA . SER A 1 199 ? 37.330 -14.767 -29.720 1.00 84.50 199 SER A CA 1
ATOM 1467 C C . SER A 1 199 ? 36.855 -14.741 -31.179 1.00 84.50 199 SER A C 1
ATOM 1469 O O . SER A 1 199 ? 37.587 -14.278 -32.054 1.00 84.50 199 SER A O 1
ATOM 1471 N N . GLY A 1 200 ? 35.602 -15.133 -31.440 1.00 81.94 200 GLY A N 1
ATOM 1472 C CA . GLY A 1 200 ? 35.001 -15.083 -32.773 1.00 81.94 200 GLY A CA 1
ATOM 1473 C C . GLY A 1 200 ? 34.858 -13.654 -33.298 1.00 81.94 200 GLY A C 1
ATOM 1474 O O . GLY A 1 200 ? 35.188 -13.385 -34.453 1.00 81.94 200 GLY A O 1
ATOM 1475 N N . ILE A 1 201 ? 34.449 -12.717 -32.437 1.00 85.44 201 ILE A N 1
ATOM 1476 C CA . ILE A 1 201 ? 34.356 -11.289 -32.777 1.00 85.44 201 ILE A CA 1
ATOM 1477 C C . ILE A 1 201 ? 35.743 -10.726 -33.122 1.00 85.44 201 ILE A C 1
ATOM 1479 O O . ILE A 1 201 ? 35.891 -10.031 -34.129 1.00 85.44 201 ILE A O 1
ATOM 1483 N N . TRP A 1 202 ? 36.778 -11.061 -32.344 1.00 82.12 202 TRP A N 1
ATOM 1484 C CA . TRP A 1 202 ? 38.151 -10.622 -32.611 1.00 82.12 202 TRP A CA 1
ATOM 1485 C C . TRP A 1 202 ? 38.676 -11.142 -33.957 1.00 82.12 202 TRP A C 1
ATOM 1487 O O . TRP A 1 202 ? 39.218 -10.367 -34.745 1.00 82.12 202 TRP A O 1
ATOM 1497 N N . ILE A 1 203 ? 38.467 -12.431 -34.255 1.00 84.19 203 ILE A N 1
ATOM 1498 C CA . ILE A 1 203 ? 38.841 -13.050 -35.539 1.00 84.19 203 ILE A CA 1
ATOM 1499 C C . ILE A 1 203 ? 38.086 -12.394 -36.699 1.00 84.19 203 ILE A C 1
ATOM 1501 O O . ILE A 1 203 ? 38.666 -12.114 -37.746 1.00 84.19 203 ILE A O 1
ATOM 1505 N N . TRP A 1 204 ? 36.801 -12.091 -36.520 1.00 84.69 204 TRP A N 1
ATOM 1506 C CA . TRP A 1 204 ? 36.017 -11.398 -37.536 1.00 84.69 204 TRP A CA 1
ATOM 1507 C C . TRP A 1 204 ? 36.574 -9.999 -37.836 1.00 84.69 204 TRP A C 1
ATOM 1509 O O . TRP A 1 204 ? 36.704 -9.620 -39.001 1.00 84.69 204 TRP A O 1
ATOM 1519 N N . PHE A 1 205 ? 36.978 -9.246 -36.808 1.00 79.19 205 PHE A N 1
ATOM 1520 C CA . PHE A 1 205 ? 37.597 -7.932 -36.991 1.00 79.19 205 PHE A CA 1
ATOM 1521 C C . PHE A 1 205 ? 38.969 -8.006 -37.667 1.00 79.19 205 PHE A C 1
ATOM 1523 O O . PHE A 1 205 ? 39.257 -7.169 -38.525 1.00 79.19 205 PHE A O 1
ATOM 1530 N N . THR A 1 206 ? 39.811 -8.990 -37.333 1.00 73.12 206 THR A N 1
ATOM 1531 C CA . THR A 1 206 ? 41.116 -9.154 -37.998 1.00 73.12 206 THR A CA 1
ATOM 1532 C C . THR A 1 206 ? 40.952 -9.576 -39.455 1.00 73.12 206 THR A C 1
ATOM 1534 O O . THR A 1 206 ? 41.657 -9.052 -40.319 1.00 73.12 206 THR A O 1
ATOM 1537 N N . TRP A 1 207 ? 39.977 -10.439 -39.753 1.00 69.25 207 TRP A N 1
ATOM 1538 C CA . TRP A 1 207 ? 39.660 -10.847 -41.119 1.00 69.25 207 TRP A CA 1
ATOM 1539 C C . TRP A 1 207 ? 39.115 -9.677 -41.942 1.00 69.25 207 TRP A C 1
ATOM 1541 O O . TRP A 1 207 ? 39.626 -9.392 -43.024 1.00 69.25 207 TRP A O 1
ATOM 1551 N N . LYS A 1 208 ? 38.184 -8.903 -41.370 1.00 74.88 208 LYS A N 1
ATOM 1552 C CA . LYS A 1 208 ? 37.656 -7.680 -41.988 1.00 74.88 208 LYS A CA 1
ATOM 1553 C C . LYS A 1 208 ? 38.753 -6.643 -42.244 1.00 74.88 208 LYS A C 1
ATOM 1555 O O . LYS A 1 208 ? 38.764 -6.000 -43.292 1.00 74.88 208 LYS A O 1
ATOM 1560 N N . LYS A 1 209 ? 39.696 -6.484 -41.309 1.00 65.88 209 LYS A N 1
ATOM 1561 C CA . LYS A 1 209 ? 40.842 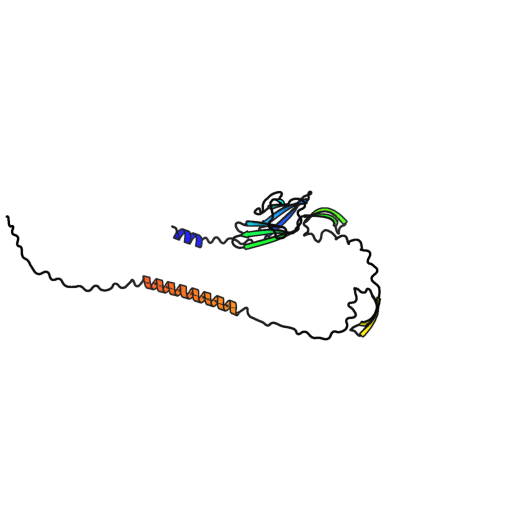-5.577 -41.469 1.00 65.88 209 LYS A CA 1
ATOM 1562 C C . LYS A 1 209 ? 41.775 -6.042 -42.592 1.00 65.88 209 LYS A C 1
ATOM 1564 O O . LYS A 1 209 ? 42.271 -5.203 -43.338 1.00 65.88 209 LYS A O 1
ATOM 1569 N N . LYS A 1 210 ? 41.968 -7.357 -42.755 1.00 62.31 210 LYS A N 1
ATOM 1570 C CA . LYS A 1 210 ? 42.781 -7.937 -43.834 1.00 62.31 210 LYS A CA 1
ATOM 1571 C C . LYS A 1 210 ? 42.155 -7.723 -45.219 1.00 62.31 210 LYS A C 1
ATOM 1573 O O . LYS A 1 210 ? 42.866 -7.334 -46.136 1.00 62.31 210 LYS A O 1
ATOM 1578 N N . THR A 1 211 ? 40.834 -7.858 -45.355 1.00 57.59 211 THR A N 1
ATOM 1579 C CA . THR A 1 211 ? 40.113 -7.615 -46.625 1.00 57.59 211 THR A CA 1
ATOM 1580 C C . THR A 1 211 ? 40.090 -6.154 -47.090 1.00 57.59 211 THR A C 1
ATOM 1582 O O . THR A 1 211 ? 39.724 -5.891 -48.227 1.00 57.59 211 THR A O 1
ATOM 1585 N N . ILE A 1 212 ? 40.451 -5.191 -46.233 1.00 58.59 212 ILE A N 1
ATOM 1586 C CA . ILE A 1 212 ? 40.536 -3.767 -46.613 1.00 58.59 212 ILE A CA 1
ATOM 1587 C C . ILE A 1 212 ? 41.951 -3.405 -47.103 1.00 58.59 212 ILE A C 1
ATOM 1589 O O . ILE A 1 212 ? 42.108 -2.423 -47.823 1.00 58.59 212 ILE A O 1
ATOM 1593 N N . LEU A 1 213 ? 42.976 -4.188 -46.738 1.00 55.41 213 LEU A N 1
ATOM 1594 C CA . LEU A 1 213 ? 44.369 -3.914 -47.112 1.00 55.41 213 LEU A CA 1
ATOM 1595 C C . LEU A 1 213 ? 44.777 -4.589 -48.429 1.00 55.41 213 LEU A C 1
ATOM 1597 O O . LEU A 1 213 ? 45.568 -4.028 -49.180 1.00 55.41 213 LEU A O 1
ATOM 1601 N N . GLU A 1 214 ? 44.214 -5.758 -48.729 1.00 55.41 214 GLU A N 1
ATOM 1602 C CA . GLU A 1 214 ? 44.354 -6.402 -50.035 1.00 55.41 214 GLU A CA 1
ATOM 1603 C C . GLU A 1 214 ? 43.050 -6.199 -50.805 1.00 55.41 214 GLU A C 1
ATOM 1605 O O . GLU A 1 214 ? 42.068 -6.913 -50.605 1.00 55.41 214 GLU A O 1
ATOM 1610 N N . GLY A 1 215 ? 43.010 -5.141 -51.621 1.00 54.03 215 GLY A N 1
ATOM 1611 C CA . GLY A 1 215 ? 41.894 -4.889 -52.531 1.00 54.03 215 GLY A CA 1
ATOM 1612 C C . GLY A 1 215 ? 41.646 -6.087 -53.462 1.00 54.03 215 GLY A C 1
ATOM 1613 O O . GLY A 1 215 ? 42.551 -6.895 -53.683 1.00 54.03 215 GLY A O 1
ATOM 1614 N N . PRO A 1 216 ? 40.430 -6.231 -54.017 1.00 48.88 216 PRO A N 1
ATOM 1615 C CA . PRO A 1 216 ? 40.097 -7.361 -54.873 1.00 48.88 216 PRO A CA 1
ATOM 1616 C C . PRO A 1 216 ? 41.011 -7.363 -56.104 1.00 48.88 216 PRO A C 1
ATOM 1618 O O . PRO A 1 216 ? 41.081 -6.373 -56.832 1.00 48.88 216 PRO A O 1
ATOM 1621 N N . ALA A 1 217 ? 41.721 -8.473 -56.316 1.00 49.19 217 ALA A N 1
ATOM 1622 C CA . ALA A 1 217 ? 42.555 -8.680 -57.492 1.00 49.19 217 ALA A CA 1
ATOM 1623 C C . ALA A 1 217 ? 41.712 -8.504 -58.768 1.00 49.19 217 ALA A C 1
ATOM 1625 O O . ALA A 1 217 ? 40.709 -9.191 -58.972 1.00 49.19 217 ALA A O 1
ATOM 1626 N N . VAL A 1 218 ? 42.117 -7.547 -59.602 1.00 43.34 218 VAL A N 1
ATOM 1627 C CA . VAL A 1 218 ? 41.554 -7.282 -60.931 1.00 43.34 218 VAL A CA 1
ATOM 1628 C C . VAL A 1 218 ? 41.969 -8.425 -61.868 1.00 43.34 218 VAL A C 1
ATOM 1630 O O . VAL A 1 218 ? 43.158 -8.742 -61.906 1.00 43.34 218 VAL A O 1
ATOM 1633 N N . PRO A 1 219 ? 41.051 -9.050 -62.629 1.00 44.91 219 PRO A N 1
ATOM 1634 C CA . PRO A 1 219 ? 41.438 -10.024 -63.638 1.00 44.91 219 PRO A CA 1
ATOM 1635 C C . PRO A 1 219 ? 42.041 -9.310 -64.858 1.00 44.91 219 PRO A C 1
ATOM 1637 O O . PRO A 1 219 ? 41.508 -8.318 -65.356 1.00 44.91 219 PRO A O 1
ATOM 1640 N N . GLU A 1 220 ? 43.173 -9.835 -65.314 1.00 41.16 220 GLU A N 1
ATOM 1641 C CA . GLU A 1 220 ? 43.962 -9.398 -66.464 1.00 41.16 220 GLU A CA 1
ATOM 1642 C C . GLU A 1 220 ? 43.154 -9.504 -67.772 1.00 41.16 220 GLU A C 1
ATOM 1644 O O . GLU A 1 220 ? 42.655 -10.572 -68.134 1.00 41.16 220 GLU A O 1
ATOM 1649 N N . LYS A 1 221 ? 42.997 -8.380 -68.484 1.00 33.50 221 LYS A N 1
ATOM 1650 C CA . LYS A 1 221 ? 42.360 -8.324 -69.806 1.00 33.50 221 LYS A CA 1
ATOM 1651 C C . LYS A 1 221 ? 43.434 -8.540 -70.873 1.00 33.50 221 LYS A C 1
ATOM 1653 O O . LYS A 1 221 ? 44.246 -7.653 -71.107 1.00 33.50 221 LYS A O 1
ATOM 1658 N N . VAL A 1 222 ? 43.403 -9.702 -71.521 1.00 40.56 222 VAL A N 1
ATOM 1659 C CA . VAL A 1 222 ? 44.229 -10.024 -72.695 1.00 40.56 222 VAL A CA 1
ATOM 1660 C C . VAL A 1 222 ? 43.793 -9.170 -73.893 1.00 40.56 222 VAL A C 1
ATOM 1662 O O . VAL A 1 222 ? 42.608 -9.085 -74.222 1.00 40.56 222 VAL A O 1
ATOM 1665 N N . GLU A 1 223 ? 44.773 -8.517 -74.511 1.00 38.47 223 GLU A N 1
ATOM 1666 C CA . GLU A 1 223 ? 44.678 -7.627 -75.670 1.00 38.47 223 GLU A CA 1
ATOM 1667 C C . GLU A 1 223 ? 44.649 -8.446 -76.979 1.00 38.47 223 GLU A C 1
ATOM 1669 O O . GLU A 1 223 ? 45.416 -9.394 -77.146 1.00 38.47 223 GLU A O 1
ATOM 1674 N N . SER A 1 224 ? 43.730 -8.112 -77.892 1.00 33.28 224 SER A N 1
ATOM 1675 C CA . SER A 1 224 ? 43.546 -8.750 -79.209 1.00 33.28 224 SER A CA 1
ATOM 1676 C C . SER A 1 224 ? 43.978 -7.764 -80.302 1.00 33.28 224 SER A C 1
ATOM 1678 O O . SER A 1 224 ? 43.592 -6.600 -80.197 1.00 33.28 224 SER A O 1
ATOM 1680 N N . PRO A 1 225 ? 44.734 -8.175 -81.339 1.00 46.44 225 PRO A N 1
ATOM 1681 C CA . PRO A 1 225 ? 45.403 -7.236 -82.234 1.00 46.44 225 PRO A CA 1
ATOM 1682 C C . PRO A 1 225 ? 44.533 -6.791 -83.419 1.00 46.44 225 PRO A C 1
ATOM 1684 O O . PRO A 1 225 ? 43.756 -7.568 -83.977 1.00 46.44 225 PRO A O 1
ATOM 1687 N N . ASP A 1 226 ? 44.731 -5.529 -83.798 1.00 43.47 226 ASP A N 1
ATOM 1688 C CA . ASP A 1 226 ? 44.100 -4.809 -84.902 1.00 43.47 226 ASP A CA 1
ATOM 1689 C C . ASP A 1 226 ? 44.417 -5.392 -86.289 1.00 43.47 226 ASP A C 1
ATOM 1691 O O . ASP A 1 226 ? 45.570 -5.671 -86.629 1.00 43.47 226 ASP A O 1
ATOM 1695 N N . ASN A 1 227 ? 43.397 -5.476 -87.148 1.00 38.66 227 ASN A N 1
ATOM 1696 C CA . ASN A 1 227 ? 43.547 -5.665 -88.588 1.00 38.66 227 ASN A CA 1
ATOM 1697 C C . ASN A 1 227 ? 42.568 -4.782 -89.385 1.00 38.66 227 ASN A C 1
ATOM 1699 O O . ASN A 1 227 ? 41.498 -5.213 -89.798 1.00 38.66 227 ASN A O 1
ATOM 1703 N N . SER A 1 228 ? 42.963 -3.548 -89.698 1.00 42.06 228 SER A N 1
ATOM 1704 C CA . SER A 1 228 ? 42.302 -2.760 -90.748 1.00 42.06 228 SER A CA 1
ATOM 1705 C C . SER A 1 228 ? 43.283 -2.471 -91.881 1.00 42.06 228 SER A C 1
ATOM 1707 O O . SER A 1 228 ? 44.137 -1.590 -91.784 1.00 42.06 228 SER A O 1
ATOM 1709 N N . VAL A 1 229 ? 43.158 -3.263 -92.948 1.00 38.56 229 VAL A N 1
ATOM 1710 C CA . VAL A 1 229 ? 43.823 -3.083 -94.243 1.00 38.56 229 VAL A CA 1
ATOM 1711 C C . VAL A 1 229 ? 43.024 -2.094 -95.106 1.00 38.56 229 VAL A C 1
ATOM 1713 O O . VAL A 1 229 ? 41.798 -2.052 -95.059 1.00 38.56 229 VAL A O 1
ATOM 1716 N N . LEU A 1 230 ? 43.782 -1.298 -95.861 1.00 42.38 230 LEU A N 1
ATOM 1717 C CA . LEU A 1 230 ? 43.455 -0.205 -96.782 1.00 42.38 230 LEU A CA 1
ATOM 1718 C C . LEU A 1 230 ? 42.199 -0.338 -97.685 1.00 42.38 230 LEU A C 1
ATOM 1720 O O . LEU A 1 230 ? 42.030 -1.336 -98.373 1.00 42.38 230 LEU A O 1
ATOM 1724 N N . MET A 1 231 ? 41.489 0.800 -97.784 1.00 40.03 231 MET A N 1
ATOM 1725 C CA . MET A 1 231 ? 41.086 1.573 -98.987 1.00 40.03 231 MET A CA 1
ATOM 1726 C C . MET A 1 231 ? 40.304 0.888 -100.130 1.00 40.03 231 MET A C 1
ATOM 1728 O O . MET A 1 231 ? 40.803 -0.033 -100.763 1.00 40.03 231 MET A O 1
ATOM 1732 N N . ILE A 1 232 ? 39.169 1.486 -100.530 1.00 40.69 232 ILE A N 1
ATOM 1733 C CA . ILE A 1 232 ? 38.990 2.242 -101.797 1.00 40.69 232 ILE A CA 1
ATOM 1734 C C . ILE A 1 232 ? 37.516 2.674 -101.967 1.00 40.69 232 ILE A C 1
ATOM 1736 O O . ILE A 1 232 ? 36.576 1.915 -101.750 1.00 40.69 232 ILE A O 1
ATOM 1740 N N . GLU A 1 233 ? 37.376 3.940 -102.346 1.00 43.88 233 GLU A N 1
ATOM 1741 C CA . GLU A 1 233 ? 36.219 4.674 -102.866 1.00 43.88 233 GLU A CA 1
ATOM 1742 C C . GLU A 1 233 ? 35.502 3.978 -104.035 1.00 43.88 233 GLU A C 1
ATOM 1744 O O . GLU A 1 233 ? 36.173 3.457 -104.913 1.00 43.88 233 GLU A O 1
ATOM 1749 N N . MET A 1 234 ? 34.166 4.064 -104.110 1.00 37.78 234 MET A N 1
ATOM 1750 C CA . MET A 1 234 ? 33.450 4.338 -105.370 1.00 37.78 234 MET A CA 1
ATOM 1751 C C . MET A 1 234 ? 31.947 4.570 -105.143 1.00 37.78 234 MET A C 1
ATOM 1753 O O . MET A 1 234 ? 31.216 3.677 -104.720 1.00 37.78 234 MET A O 1
ATOM 1757 N N . SER A 1 235 ? 31.485 5.769 -105.502 1.00 48.34 235 SER A N 1
ATOM 1758 C CA . SER A 1 235 ? 30.102 6.040 -105.926 1.00 48.34 235 SER A CA 1
ATOM 1759 C C . SER A 1 235 ? 30.015 5.844 -107.445 1.00 48.34 235 SER A C 1
ATOM 1761 O O . SER A 1 235 ? 30.993 6.132 -108.141 1.00 48.34 235 SER A O 1
ATOM 1763 N N . PRO A 1 236 ? 28.865 5.412 -107.994 1.00 52.31 236 PRO A N 1
ATOM 1764 C CA . PRO A 1 236 ? 28.066 6.392 -108.738 1.00 52.31 236 PRO A CA 1
ATOM 1765 C C . PRO A 1 236 ? 26.538 6.182 -108.684 1.00 52.31 236 PRO A C 1
ATOM 1767 O O . PRO A 1 236 ? 26.019 5.128 -108.326 1.00 52.31 236 PRO A O 1
ATOM 1770 N N . CYS A 1 237 ? 25.835 7.242 -109.086 1.00 33.66 237 CYS A N 1
ATOM 1771 C CA . CYS A 1 237 ? 24.404 7.330 -109.365 1.00 33.66 237 CYS A CA 1
ATOM 1772 C C . CYS A 1 237 ? 23.901 6.313 -110.405 1.00 33.66 237 CYS A C 1
ATOM 1774 O O . CYS A 1 237 ? 24.634 5.943 -111.318 1.00 33.66 237 CYS A O 1
ATOM 1776 N N . SER A 1 238 ? 22.586 6.065 -110.405 1.00 46.38 238 SER A N 1
ATOM 1777 C CA . SER A 1 238 ? 21.827 6.049 -111.660 1.00 46.38 238 SER A CA 1
ATOM 1778 C C . SER A 1 238 ? 20.448 6.680 -111.485 1.00 46.38 238 SER A C 1
ATOM 1780 O O . SER A 1 238 ? 19.772 6.475 -110.478 1.00 46.38 238 SER A O 1
ATOM 1782 N N . ASN A 1 239 ? 20.082 7.456 -112.503 1.00 42.12 239 ASN A N 1
ATOM 1783 C CA . ASN A 1 239 ? 18.752 7.959 -112.801 1.00 42.12 239 ASN A CA 1
ATOM 1784 C C . ASN A 1 239 ? 17.999 6.906 -113.629 1.00 42.12 239 ASN A C 1
ATOM 1786 O O . ASN A 1 239 ? 18.631 6.235 -114.444 1.00 42.12 239 ASN A O 1
ATOM 1790 N N . THR A 1 240 ? 16.667 6.955 -113.533 1.00 43.94 240 THR A N 1
ATOM 1791 C CA . THR A 1 240 ? 15.646 6.325 -114.404 1.00 43.94 240 THR A CA 1
ATOM 1792 C C . THR A 1 240 ? 15.456 4.823 -114.255 1.00 43.94 240 THR A C 1
ATOM 1794 O O . THR A 1 240 ? 16.421 4.061 -114.464 1.00 43.94 240 THR A O 1
#

Organism: NCBI:txid303518

Radius of gyration: 43.28 Å; chains: 1; bounding box: 64×61×155 Å

Foldseek 3Di:
DVVVVVVVCVVVPPPWDFQDDWDWDWDADFQGKIKIFIDTPDTDPKWKAKDFQPHGDDPVQFPDDHRRDRITIGDHPDWGKMKMWIDDPVDIDMDIWTGWDFDFAQFPVRDTDGGTDTPVCPHGHDDPPPDPDPPPPQDFDWDFDQFPVRRTDTDTDRPVPPPGDDDDDDDDDDDDDDDDDDPPVVVVVVVVVVVVVVVVVVVVVVVVVVPVVDDDDDDDDDDDDDDDDDDDDDDDDDDD

Sequence (240 aa):
MKAVLGLMVILLGVSHAPVSSVLLVSECLSQGEMRVSCLSEGGDSPQYSWALDGRTLTDAELLSGNNKSNNIILKQHISGCLVCSVRNNVSDVSEEQKTCRFINCTSINGTEILGWVPVNSNSLCIEPTTEPTPVTPTAVGFINCTSINGTQILGWVHADSNSLCIEPTTEPTPVTLTAVGTSWFIFGLKAAVVILSLSGIWIWFTWKKKTILEGPAVPEKVESPDNSVLMIEMSPCSNT

InterPro domains:
  IPR007110 Immunoglobulin-like domain [PS50835] (18-100)
  IPR013783 Immunoglobulin-like fold [G3DSA:2.60.40.10] (18-113)

Secondary structure (DSSP, 8-state):
-HHHHHHHHHHT---PPP---EEEEEEE-TTS-EEEEEEESS-SS-EEEEEETTEEP-TTTEEE--TTSSEEEEPTT--SEEEEEEE-SS-EEEEEEEPEEEEEEE-TTS-EEEEEEETT-TTSS--------------EEEEEEE-TTS-EEEEEEEGGG--S-------PPPP-------SHHHHHHHHHHHHHHHHHHHHHHHHHHHHHHSPPPPPP--------------------